Protein AF-A0A8T5PZW4-F1 (afdb_monomer_lite)

Structure (mmCIF, N/CA/C/O backbone):
data_AF-A0A8T5PZW4-F1
#
_entry.id   AF-A0A8T5PZW4-F1
#
loop_
_atom_site.group_PDB
_atom_site.id
_atom_site.type_symbol
_atom_site.label_atom_id
_atom_site.label_alt_id
_atom_site.label_comp_id
_atom_site.label_asym_id
_atom_site.label_entity_id
_atom_site.label_seq_id
_atom_site.pdbx_PDB_ins_code
_atom_site.Cartn_x
_atom_site.Cartn_y
_atom_site.Cartn_z
_atom_site.occupancy
_atom_site.B_iso_or_equiv
_atom_site.auth_seq_id
_atom_site.auth_comp_id
_atom_site.auth_asym_id
_atom_site.auth_atom_id
_atom_site.pdbx_PDB_model_num
ATOM 1 N N . MET A 1 1 ? 8.928 -7.871 -7.712 1.00 65.56 1 MET A N 1
ATOM 2 C CA . MET A 1 1 ? 10.389 -7.669 -7.799 1.00 65.56 1 MET A CA 1
ATOM 3 C C . MET A 1 1 ? 10.716 -6.879 -9.059 1.00 65.56 1 MET A C 1
ATOM 5 O O . MET A 1 1 ? 10.021 -7.058 -10.058 1.00 65.56 1 MET A O 1
ATOM 9 N N . ASN A 1 2 ? 11.716 -5.999 -9.011 1.00 84.50 2 ASN A N 1
ATOM 10 C CA . ASN A 1 2 ? 12.024 -5.073 -10.107 1.00 84.50 2 ASN A CA 1
ATOM 11 C C . ASN A 1 2 ? 12.676 -5.766 -11.315 1.00 84.50 2 ASN A C 1
ATOM 13 O O . ASN A 1 2 ? 12.443 -5.347 -12.446 1.00 84.50 2 ASN A O 1
ATOM 17 N N . PHE A 1 3 ? 13.380 -6.883 -11.098 1.00 92.00 3 PHE A N 1
ATOM 18 C CA . PHE A 1 3 ? 14.086 -7.616 -12.154 1.00 92.00 3 PHE A CA 1
ATOM 19 C C . PHE A 1 3 ? 13.182 -8.158 -13.279 1.00 92.00 3 PHE A C 1
ATOM 21 O O . PHE A 1 3 ? 13.463 -7.955 -14.454 1.00 92.00 3 PHE A O 1
ATOM 28 N N . ASN A 1 4 ? 12.045 -8.790 -12.961 1.00 91.06 4 ASN A N 1
ATOM 29 C CA . ASN A 1 4 ? 11.146 -9.292 -14.013 1.00 91.06 4 ASN A CA 1
ATOM 30 C C . ASN A 1 4 ? 10.571 -8.145 -14.868 1.00 91.06 4 ASN A C 1
ATOM 32 O O . ASN A 1 4 ? 10.459 -8.255 -16.085 1.00 91.06 4 ASN A O 1
ATOM 36 N N . LYS A 1 5 ? 10.259 -7.005 -14.236 1.00 91.88 5 LYS A N 1
ATOM 37 C CA . LYS A 1 5 ? 9.791 -5.810 -14.951 1.00 91.88 5 LYS A CA 1
ATOM 38 C C . LYS A 1 5 ? 10.877 -5.242 -15.869 1.00 91.88 5 LYS A C 1
ATOM 40 O O . LYS A 1 5 ? 10.557 -4.812 -16.975 1.00 91.88 5 LYS A O 1
ATOM 45 N N . SER A 1 6 ? 12.143 -5.246 -15.442 1.00 95.50 6 SER A N 1
ATOM 46 C CA . SER A 1 6 ? 13.245 -4.766 -16.282 1.00 95.50 6 SER A CA 1
ATOM 47 C C . SER A 1 6 ? 13.529 -5.692 -17.468 1.00 95.50 6 SER A C 1
ATOM 49 O O . SER A 1 6 ? 13.810 -5.184 -18.551 1.00 95.50 6 SER A O 1
ATOM 51 N N . LEU A 1 7 ? 13.365 -7.014 -17.321 1.00 95.75 7 LEU A N 1
ATOM 52 C CA . LEU A 1 7 ? 13.465 -7.964 -18.440 1.00 95.75 7 LEU A CA 1
ATOM 53 C C . LEU A 1 7 ? 12.380 -7.754 -19.499 1.00 95.75 7 LEU A C 1
ATOM 55 O O . LEU A 1 7 ? 12.697 -7.741 -20.686 1.00 95.75 7 LEU A O 1
ATOM 59 N N . ILE A 1 8 ? 11.125 -7.555 -19.082 1.00 95.12 8 ILE A N 1
ATOM 60 C CA . ILE A 1 8 ? 10.020 -7.255 -20.008 1.00 95.12 8 ILE A CA 1
ATOM 61 C C . ILE A 1 8 ? 10.322 -5.959 -20.767 1.00 95.12 8 ILE A C 1
ATOM 63 O O . ILE A 1 8 ? 10.292 -5.936 -21.994 1.00 95.12 8 ILE A O 1
ATOM 67 N N . LYS A 1 9 ? 10.745 -4.908 -20.052 1.00 96.38 9 LYS A N 1
ATOM 68 C CA . LYS A 1 9 ? 11.133 -3.634 -20.672 1.00 96.38 9 LYS A CA 1
ATOM 69 C C . LYS A 1 9 ? 12.278 -3.798 -21.683 1.00 96.38 9 LYS A C 1
ATOM 71 O O . LYS A 1 9 ? 12.252 -3.180 -22.745 1.00 96.38 9 LYS A O 1
ATOM 76 N N . LEU A 1 10 ? 13.278 -4.628 -21.371 1.00 97.62 10 LEU A N 1
ATOM 77 C CA . LEU A 1 10 ? 14.369 -4.939 -22.295 1.00 97.62 10 LEU A CA 1
ATOM 78 C C . LEU A 1 10 ? 13.862 -5.688 -23.537 1.00 97.62 10 LEU A C 1
ATOM 80 O O . LEU A 1 10 ? 14.249 -5.341 -24.650 1.00 97.62 10 LEU A O 1
ATOM 84 N N . GLN A 1 11 ? 12.975 -6.668 -23.365 1.00 97.62 11 GLN A N 1
ATOM 85 C CA . GLN A 1 11 ? 12.372 -7.420 -24.467 1.00 97.62 11 GLN A CA 1
ATOM 86 C C . GLN A 1 11 ? 11.562 -6.511 -25.409 1.00 97.62 11 GLN A C 1
ATOM 88 O O . GLN A 1 11 ? 11.692 -6.619 -26.633 1.00 97.62 11 GLN A O 1
ATOM 93 N N . ASP A 1 12 ? 10.797 -5.567 -24.857 1.00 97.25 12 ASP A N 1
ATOM 94 C CA . ASP A 1 12 ? 10.046 -4.568 -25.628 1.00 97.25 12 ASP A CA 1
ATOM 95 C C . ASP A 1 12 ? 10.982 -3.618 -26.390 1.00 97.25 12 ASP A C 1
ATOM 97 O O . ASP A 1 12 ? 10.749 -3.297 -27.562 1.00 97.25 12 ASP A O 1
ATOM 101 N N . ALA A 1 13 ? 12.078 -3.195 -25.747 1.00 97.44 13 ALA A N 1
ATOM 102 C CA . ALA A 1 13 ? 13.096 -2.355 -26.370 1.00 97.44 13 ALA A CA 1
ATOM 103 C C . ALA A 1 13 ? 13.808 -3.078 -27.526 1.00 97.44 13 ALA A C 1
ATOM 105 O O . ALA A 1 13 ? 13.982 -2.485 -28.592 1.00 97.44 13 ALA A O 1
ATOM 106 N N . ILE A 1 14 ? 14.154 -4.362 -27.358 1.00 97.44 14 ILE A N 1
ATOM 107 C CA . ILE A 1 14 ? 14.737 -5.198 -28.422 1.00 97.44 14 ILE A CA 1
ATOM 108 C C . ILE A 1 14 ? 13.749 -5.344 -29.581 1.00 97.44 14 ILE A C 1
ATOM 110 O O . ILE A 1 14 ? 14.109 -5.085 -30.727 1.00 97.44 14 ILE A O 1
ATOM 114 N N . SER A 1 15 ? 12.493 -5.692 -29.293 1.00 96.69 15 SER A N 1
ATOM 115 C CA . SER A 1 15 ? 11.452 -5.868 -30.316 1.00 96.69 15 SER A CA 1
ATOM 116 C C . SER A 1 15 ? 11.224 -4.584 -31.118 1.00 96.69 15 SER A C 1
ATOM 118 O O . SER A 1 15 ? 11.119 -4.615 -32.346 1.00 96.69 15 SER A O 1
ATOM 120 N N . SER A 1 16 ? 11.225 -3.437 -30.435 1.00 96.31 16 SER A N 1
ATOM 121 C CA . SER A 1 16 ? 11.122 -2.119 -31.067 1.00 96.31 16 SER A CA 1
ATOM 122 C C . SER A 1 16 ? 12.336 -1.800 -31.942 1.00 96.31 16 SER A C 1
ATOM 124 O O . SER A 1 16 ? 12.168 -1.296 -33.051 1.00 96.31 16 SER A O 1
ATOM 126 N N . ALA A 1 17 ? 13.549 -2.114 -31.483 1.00 95.88 17 ALA A N 1
ATOM 127 C CA . ALA A 1 17 ? 14.776 -1.905 -32.249 1.00 95.88 17 ALA A CA 1
ATOM 128 C C . ALA A 1 17 ? 14.827 -2.788 -33.510 1.00 95.88 17 ALA A C 1
ATOM 130 O O . ALA A 1 17 ? 15.161 -2.295 -34.587 1.00 95.88 17 ALA A O 1
ATOM 131 N N . VAL A 1 18 ? 14.422 -4.060 -33.400 1.00 95.75 18 VAL A N 1
ATOM 132 C CA . VAL A 1 18 ? 14.329 -4.995 -34.536 1.00 95.75 18 VAL A CA 1
ATOM 133 C C . VAL A 1 18 ? 13.307 -4.503 -35.559 1.00 95.75 18 VAL A C 1
ATOM 135 O O . VAL A 1 18 ? 13.632 -4.387 -36.737 1.00 95.75 18 VAL A O 1
ATOM 138 N N . LYS A 1 19 ? 12.097 -4.130 -35.115 1.00 96.31 19 LYS A N 1
ATOM 139 C CA . LYS A 1 19 ? 11.033 -3.616 -35.997 1.00 96.31 19 LYS A CA 1
ATOM 140 C C . LYS A 1 19 ? 11.468 -2.384 -36.801 1.00 96.31 19 LYS A C 1
ATOM 142 O O . LYS A 1 19 ? 11.004 -2.192 -37.920 1.00 96.31 19 LYS A O 1
ATOM 147 N N . ASN A 1 20 ? 12.349 -1.562 -36.235 1.00 94.88 20 ASN A N 1
ATOM 148 C CA . ASN A 1 20 ? 12.847 -0.335 -36.858 1.00 94.88 20 ASN A CA 1
ATOM 149 C C . ASN A 1 20 ? 14.224 -0.498 -37.529 1.00 94.88 20 ASN A C 1
ATOM 151 O O . ASN A 1 20 ? 14.837 0.505 -37.891 1.00 94.88 20 ASN A O 1
ATOM 155 N N . ASN A 1 21 ? 14.710 -1.734 -37.717 1.00 94.12 21 ASN A N 1
ATOM 156 C CA . ASN A 1 21 ? 15.995 -2.040 -38.361 1.00 94.12 21 ASN A CA 1
ATOM 157 C C . ASN A 1 21 ? 17.186 -1.271 -37.751 1.00 94.12 21 ASN A C 1
ATOM 159 O O . ASN A 1 21 ? 18.052 -0.755 -38.462 1.00 94.12 21 ASN A O 1
ATOM 163 N N . ILE A 1 22 ? 17.213 -1.152 -36.422 1.00 94.31 22 ILE A N 1
ATOM 164 C CA . ILE A 1 22 ? 18.278 -0.452 -35.698 1.00 94.31 22 ILE A CA 1
ATOM 165 C C . ILE A 1 22 ? 19.525 -1.338 -35.622 1.00 94.31 22 ILE A C 1
ATOM 167 O O . ILE A 1 22 ? 19.441 -2.516 -35.293 1.00 94.31 22 ILE A O 1
ATOM 171 N N . SER A 1 23 ? 20.701 -0.763 -35.875 1.00 92.38 23 SER A N 1
ATOM 172 C CA . SER A 1 23 ? 21.992 -1.427 -35.662 1.00 92.38 23 SER A CA 1
ATOM 173 C C . SER A 1 23 ? 22.673 -0.857 -34.422 1.00 92.38 23 SER A C 1
ATOM 175 O O . SER A 1 23 ? 22.796 0.357 -34.295 1.00 92.38 23 SER A O 1
ATOM 177 N N . LEU A 1 24 ? 23.159 -1.711 -33.516 1.00 88.75 24 LEU A N 1
ATOM 178 C CA . LEU A 1 24 ? 23.892 -1.262 -32.318 1.00 88.75 24 LEU A CA 1
ATOM 179 C C . LEU A 1 24 ? 25.338 -0.852 -32.608 1.00 88.75 24 LEU A C 1
ATOM 181 O O . LEU A 1 24 ? 25.979 -0.218 -31.776 1.00 88.75 24 LEU A O 1
ATOM 185 N N . ASN A 1 25 ? 25.845 -1.184 -33.796 1.00 88.75 25 ASN A N 1
ATOM 186 C CA . ASN A 1 25 ? 27.132 -0.689 -34.286 1.00 88.75 25 ASN A CA 1
ATOM 187 C C . ASN A 1 25 ? 27.016 0.699 -34.928 1.00 88.75 25 ASN A C 1
ATOM 189 O O . ASN A 1 25 ? 28.014 1.248 -35.391 1.00 88.75 25 ASN A O 1
ATOM 193 N N . TYR A 1 26 ? 25.806 1.251 -34.992 1.00 86.00 26 TYR A N 1
ATOM 194 C CA . TYR A 1 26 ? 25.569 2.556 -35.573 1.00 86.00 26 TYR A CA 1
ATOM 195 C C . TYR A 1 26 ? 26.225 3.654 -34.727 1.00 86.00 26 TYR A C 1
ATOM 197 O O . TYR A 1 26 ? 25.977 3.761 -33.524 1.00 86.00 26 TYR A O 1
ATOM 205 N N . ARG A 1 27 ? 27.070 4.474 -35.360 1.00 88.00 27 ARG A N 1
ATOM 206 C CA . ARG A 1 27 ? 27.676 5.638 -34.714 1.00 88.00 27 ARG A CA 1
ATOM 207 C C . ARG A 1 27 ? 26.640 6.754 -34.661 1.00 88.00 27 ARG A C 1
ATOM 209 O O . ARG A 1 27 ? 26.174 7.200 -35.700 1.00 88.00 27 ARG A O 1
ATOM 216 N N . ILE A 1 28 ? 26.300 7.175 -33.449 1.00 88.38 28 ILE A N 1
ATOM 217 C CA . ILE A 1 28 ? 25.363 8.270 -33.206 1.00 88.38 28 ILE A CA 1
ATOM 218 C C . ILE A 1 28 ? 25.958 9.583 -33.733 1.00 88.38 28 ILE A C 1
ATOM 220 O O . ILE A 1 28 ? 27.094 9.917 -33.390 1.00 88.38 28 ILE A O 1
ATOM 224 N N . ASP A 1 29 ? 25.179 10.310 -34.535 1.00 90.12 29 ASP A N 1
ATOM 225 C CA . ASP A 1 29 ? 25.471 11.669 -34.994 1.00 90.12 29 ASP A CA 1
ATOM 226 C C . ASP A 1 29 ? 24.448 12.641 -34.3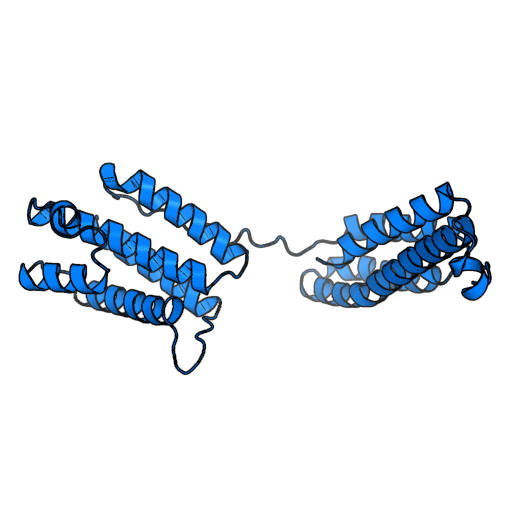79 1.00 90.12 29 ASP A C 1
ATOM 228 O O . ASP A 1 29 ? 23.306 12.761 -34.834 1.00 90.12 29 ASP A O 1
ATOM 232 N N . GLU A 1 30 ? 24.832 13.282 -33.271 1.00 89.56 30 GLU A N 1
ATOM 233 C CA . GLU A 1 30 ? 23.939 14.165 -32.508 1.00 89.56 30 GLU A CA 1
ATOM 234 C C . GLU A 1 30 ? 23.605 15.459 -33.260 1.00 89.56 30 GLU A C 1
ATOM 236 O O . GLU A 1 30 ? 22.481 15.953 -33.151 1.00 89.56 30 GLU A O 1
ATOM 241 N N . GLU A 1 31 ? 24.540 15.981 -34.060 1.00 90.69 31 GLU A N 1
ATOM 242 C CA . GLU A 1 31 ? 24.333 17.195 -34.856 1.00 90.69 31 GLU A CA 1
ATOM 243 C C . GLU A 1 31 ? 23.313 16.939 -35.964 1.00 90.69 31 GLU A C 1
ATOM 245 O O . GLU A 1 31 ? 22.351 17.696 -36.130 1.00 90.69 31 GLU A O 1
ATOM 250 N N . LYS A 1 32 ? 23.452 15.812 -36.671 1.00 90.75 32 LYS A N 1
ATOM 251 C CA . LYS A 1 32 ? 22.483 15.405 -37.690 1.00 90.75 32 LYS A CA 1
ATOM 252 C C . LYS A 1 32 ? 21.099 15.148 -37.097 1.00 90.75 32 LYS A C 1
ATOM 254 O O . LYS A 1 32 ? 20.093 15.503 -37.713 1.00 90.75 32 LYS A O 1
ATOM 259 N N . ALA A 1 33 ? 21.021 14.586 -35.892 1.00 89.88 33 ALA A N 1
ATOM 260 C CA . ALA A 1 33 ? 19.752 14.306 -35.219 1.00 89.88 33 ALA A CA 1
ATOM 261 C C . ALA A 1 33 ? 18.928 15.550 -34.857 1.00 89.88 33 ALA A C 1
ATOM 263 O O . ALA A 1 33 ? 17.721 15.427 -34.626 1.00 89.88 33 ALA A O 1
ATOM 264 N N . MET A 1 34 ? 19.540 16.740 -34.823 1.00 89.94 34 MET A N 1
ATOM 265 C CA . MET A 1 34 ? 18.798 17.991 -34.630 1.00 89.94 34 MET A CA 1
ATOM 266 C C . MET A 1 34 ? 17.864 18.296 -35.805 1.00 89.94 34 MET A C 1
ATOM 268 O O . MET A 1 34 ? 16.799 18.878 -35.600 1.00 89.94 34 MET A O 1
ATOM 272 N N . TYR A 1 35 ? 18.232 17.858 -37.013 1.00 94.00 35 TYR A N 1
ATOM 273 C CA . TYR A 1 35 ? 17.531 18.194 -38.254 1.00 94.00 35 TYR A CA 1
ATOM 274 C C . TYR A 1 35 ? 16.944 16.969 -38.979 1.00 94.00 35 TYR A C 1
ATOM 276 O O . TYR A 1 35 ? 16.021 17.119 -39.779 1.00 94.00 35 TYR A O 1
ATOM 284 N N . ASP A 1 36 ? 17.418 15.751 -38.687 1.00 94.25 36 ASP A N 1
ATOM 285 C CA . ASP A 1 36 ? 16.929 14.495 -39.272 1.00 94.25 36 ASP A CA 1
ATOM 286 C C . ASP A 1 36 ? 16.082 13.695 -38.266 1.00 94.25 36 ASP A C 1
ATOM 288 O O . ASP A 1 36 ? 16.574 13.104 -37.299 1.00 94.25 36 ASP A O 1
ATOM 292 N N . TYR A 1 37 ? 14.774 13.628 -38.528 1.00 92.50 37 TYR A N 1
ATOM 293 C CA . TYR A 1 37 ? 13.827 12.876 -37.704 1.00 92.50 37 TYR A CA 1
ATOM 294 C C . TYR A 1 37 ? 14.159 11.378 -37.613 1.00 92.50 37 TYR A C 1
ATOM 296 O O . TYR A 1 37 ? 13.987 10.776 -36.549 1.00 92.50 37 TYR A O 1
ATOM 304 N N . ARG A 1 38 ? 14.653 10.765 -38.699 1.00 91.62 38 ARG A N 1
ATOM 305 C CA . ARG A 1 38 ? 15.018 9.337 -38.701 1.00 91.62 38 ARG A CA 1
ATOM 306 C C . ARG A 1 38 ? 16.213 9.094 -37.793 1.00 91.62 38 ARG A C 1
ATOM 308 O O . ARG A 1 38 ? 16.242 8.104 -37.064 1.00 91.62 38 ARG A O 1
ATOM 315 N N . GLU A 1 39 ? 17.164 10.018 -37.804 1.00 92.06 39 GLU A N 1
ATOM 316 C CA . GLU A 1 39 ? 18.334 9.957 -36.937 1.00 92.06 39 GLU A CA 1
ATOM 317 C C . GLU A 1 39 ? 17.953 10.109 -35.462 1.00 92.06 39 GLU A C 1
ATOM 319 O O . GLU A 1 39 ? 18.338 9.290 -34.623 1.00 92.06 39 GLU A O 1
ATOM 324 N N . LYS A 1 40 ? 17.074 11.067 -35.153 1.00 93.12 40 LYS A N 1
ATOM 325 C CA . LYS A 1 40 ? 16.514 11.239 -33.807 1.00 93.12 40 LYS A CA 1
ATOM 326 C C . LYS A 1 40 ? 15.797 9.981 -33.302 1.00 93.12 40 LYS A C 1
ATOM 328 O O . LYS A 1 40 ? 15.973 9.592 -32.145 1.00 93.12 40 LYS A O 1
ATOM 333 N N . GLN A 1 41 ? 15.014 9.318 -34.157 1.00 93.38 41 GLN A N 1
ATOM 334 C CA . GLN A 1 41 ? 14.360 8.052 -33.810 1.00 93.38 41 GLN A CA 1
ATOM 335 C C . GLN A 1 41 ? 15.371 6.936 -33.517 1.00 93.38 41 GLN A C 1
ATOM 337 O O . GLN A 1 41 ? 15.200 6.195 -32.548 1.00 93.38 41 GLN A O 1
ATOM 342 N N . ARG A 1 42 ? 16.447 6.821 -34.305 1.00 93.56 42 ARG A N 1
ATOM 343 C CA . ARG A 1 42 ? 17.503 5.825 -34.057 1.00 93.56 42 ARG A CA 1
ATOM 344 C C . ARG A 1 42 ? 18.156 6.021 -32.696 1.00 93.56 42 ARG A C 1
ATOM 346 O O . ARG A 1 42 ? 18.252 5.062 -31.929 1.00 93.56 42 ARG A O 1
ATOM 353 N N . ILE A 1 43 ? 18.535 7.260 -32.378 1.00 94.00 43 ILE A N 1
ATOM 354 C CA . ILE A 1 43 ? 19.107 7.619 -31.073 1.00 94.00 43 ILE A CA 1
ATOM 355 C C . ILE A 1 43 ? 18.144 7.245 -29.946 1.00 94.00 43 ILE A C 1
ATOM 357 O O . ILE A 1 43 ? 18.561 6.638 -28.959 1.00 94.00 43 ILE A O 1
ATOM 361 N N . TYR A 1 44 ? 16.851 7.544 -30.102 1.00 95.12 44 TYR A N 1
ATOM 362 C CA . TYR A 1 44 ? 15.831 7.172 -29.123 1.00 95.12 44 TYR A CA 1
ATOM 363 C C . TYR A 1 44 ? 15.815 5.661 -28.845 1.00 95.12 44 TYR A C 1
ATOM 365 O O . TYR A 1 44 ? 15.870 5.254 -27.682 1.00 95.12 44 TYR A O 1
ATOM 373 N N . TYR A 1 45 ? 15.791 4.820 -29.885 1.00 95.38 45 TYR A N 1
ATOM 374 C CA . TYR A 1 45 ? 15.765 3.365 -29.706 1.00 95.38 45 TYR A CA 1
ATOM 375 C C . TYR A 1 45 ? 17.053 2.825 -29.078 1.00 95.38 45 TYR A C 1
ATOM 377 O O . TYR A 1 45 ? 16.975 1.991 -28.173 1.00 95.38 45 TYR A O 1
ATOM 385 N N . ILE A 1 46 ? 18.222 3.329 -29.493 1.00 94.75 46 ILE A N 1
ATOM 386 C CA . ILE A 1 46 ? 19.518 2.950 -28.905 1.00 94.75 46 ILE A CA 1
ATOM 387 C C . ILE A 1 46 ? 19.561 3.331 -27.420 1.00 94.75 46 ILE A C 1
ATOM 389 O O . ILE A 1 46 ? 19.921 2.509 -26.575 1.00 94.75 46 ILE A O 1
ATOM 393 N N . ASN A 1 47 ? 19.135 4.547 -27.074 1.00 94.75 47 ASN A N 1
ATOM 394 C CA . ASN A 1 47 ? 19.105 5.014 -25.689 1.00 94.75 47 ASN A CA 1
ATOM 395 C C . ASN A 1 47 ? 18.109 4.225 -24.836 1.00 94.75 47 ASN A C 1
ATOM 397 O O . ASN A 1 47 ? 18.434 3.845 -23.707 1.00 94.75 47 ASN A O 1
ATOM 401 N N . ASN A 1 48 ? 16.923 3.918 -25.369 1.00 95.88 48 ASN A N 1
ATOM 402 C CA . ASN A 1 48 ? 15.943 3.094 -24.669 1.00 95.88 48 ASN A CA 1
ATOM 403 C C . ASN A 1 48 ? 16.490 1.682 -24.397 1.00 95.88 48 ASN A C 1
ATOM 405 O O . ASN A 1 48 ? 16.393 1.194 -23.266 1.00 95.88 48 ASN A O 1
ATOM 409 N N . LEU A 1 49 ? 17.138 1.060 -25.388 1.00 95.75 49 LEU A N 1
ATOM 410 C CA . LEU A 1 49 ? 17.771 -0.247 -25.223 1.00 95.75 49 LEU A CA 1
ATOM 411 C C . LEU A 1 49 ? 18.893 -0.201 -24.178 1.00 95.75 49 LEU A C 1
ATOM 413 O O . LEU A 1 49 ? 18.877 -0.987 -23.233 1.00 95.75 49 LEU A O 1
ATOM 417 N N . ASN A 1 50 ? 19.813 0.759 -24.290 1.00 94.62 50 ASN A N 1
ATOM 418 C CA . ASN A 1 50 ? 20.924 0.927 -23.352 1.00 94.62 50 ASN A CA 1
ATOM 419 C C . ASN A 1 50 ? 20.437 1.176 -21.922 1.00 94.62 50 ASN A C 1
ATOM 421 O O . ASN A 1 50 ? 20.973 0.601 -20.974 1.00 94.62 50 ASN A O 1
ATOM 425 N N . SER A 1 51 ? 19.402 2.002 -21.750 1.00 96.12 51 SER A N 1
ATOM 426 C CA . SER A 1 51 ? 18.805 2.242 -20.433 1.00 96.12 51 SER A CA 1
ATOM 427 C C . SER A 1 51 ? 18.181 0.969 -19.854 1.00 96.12 51 SER A C 1
ATOM 429 O O . SER A 1 51 ? 18.368 0.674 -18.675 1.00 96.12 51 SER A O 1
ATOM 431 N N . SER A 1 52 ? 17.510 0.167 -20.684 1.00 96.31 52 SER A N 1
ATOM 432 C CA . SER A 1 52 ? 16.886 -1.092 -20.265 1.00 96.31 52 SER A CA 1
ATOM 433 C C . SER A 1 52 ? 17.930 -2.161 -19.925 1.00 96.31 52 SER A C 1
ATOM 435 O O . SER A 1 52 ? 17.796 -2.836 -18.906 1.00 96.31 52 SER A O 1
ATOM 437 N N . LEU A 1 53 ? 19.020 -2.248 -20.695 1.00 95.62 53 LEU A N 1
ATOM 438 C CA . LEU A 1 53 ? 20.171 -3.106 -20.392 1.00 95.62 53 LEU A CA 1
ATOM 439 C C . LEU A 1 53 ? 20.809 -2.740 -19.048 1.00 95.62 53 LEU A C 1
ATOM 441 O O . LEU A 1 53 ? 21.048 -3.621 -18.222 1.00 95.62 53 LEU A O 1
ATOM 445 N N . ARG A 1 54 ? 21.040 -1.443 -18.793 1.00 95.19 54 ARG A N 1
ATOM 446 C CA . ARG A 1 54 ? 21.569 -0.972 -17.501 1.00 95.19 54 ARG A CA 1
ATOM 447 C C . ARG A 1 54 ? 20.650 -1.357 -16.343 1.00 95.19 54 ARG A C 1
ATOM 449 O O . ARG A 1 54 ? 21.154 -1.819 -15.328 1.00 95.19 54 ARG A O 1
ATOM 456 N N . LEU A 1 55 ? 19.331 -1.229 -16.509 1.00 94.12 55 LEU A N 1
ATOM 457 C CA . LEU A 1 55 ? 18.354 -1.614 -15.483 1.00 94.12 55 LEU A CA 1
ATOM 458 C C . LEU A 1 55 ? 18.383 -3.116 -15.174 1.00 94.12 55 LEU A C 1
ATOM 460 O O . LEU A 1 55 ? 18.317 -3.511 -14.013 1.00 94.12 55 LEU A O 1
ATOM 464 N N . VAL A 1 56 ? 18.497 -3.975 -16.190 1.00 95.56 56 VAL A N 1
ATOM 465 C CA . VAL A 1 56 ? 18.643 -5.425 -15.973 1.00 95.56 56 VAL A CA 1
ATOM 466 C C . VAL A 1 56 ? 19.948 -5.722 -15.227 1.00 95.56 56 VAL A C 1
ATOM 468 O O . VAL A 1 56 ? 19.930 -6.450 -14.232 1.00 95.56 56 VAL A O 1
ATOM 471 N N . LYS A 1 57 ? 21.059 -5.094 -15.637 1.00 92.69 57 LYS A N 1
ATOM 472 C CA . LYS A 1 57 ? 22.372 -5.241 -14.987 1.00 92.69 57 LYS A CA 1
ATOM 473 C C . LYS A 1 57 ? 22.418 -4.696 -13.556 1.00 92.69 57 LYS A C 1
ATOM 475 O O . LYS A 1 57 ? 23.142 -5.235 -12.731 1.00 92.69 57 LYS A O 1
ATOM 480 N N . SER A 1 58 ? 21.657 -3.659 -13.221 1.00 91.75 58 SER A N 1
ATOM 481 C CA . SER A 1 58 ? 21.580 -3.192 -11.833 1.00 91.75 58 SER A CA 1
ATOM 482 C C . SER A 1 58 ? 20.704 -4.106 -10.975 1.00 91.75 58 SER A C 1
ATOM 484 O O . SER A 1 58 ? 21.020 -4.351 -9.815 1.00 91.75 58 SER A O 1
ATOM 486 N N . CYS A 1 59 ? 19.614 -4.635 -11.539 1.00 91.56 59 CYS A N 1
ATOM 487 C CA . CYS A 1 59 ? 18.631 -5.403 -10.776 1.00 91.56 59 CYS A CA 1
ATOM 488 C C . CYS A 1 59 ? 18.987 -6.886 -10.593 1.00 91.56 59 CYS A C 1
ATOM 490 O O . CYS A 1 59 ? 18.460 -7.495 -9.666 1.00 91.56 59 CYS A O 1
ATOM 492 N N . TYR A 1 60 ? 19.844 -7.501 -11.423 1.00 90.25 60 TYR A N 1
ATOM 493 C CA . TYR A 1 60 ? 20.131 -8.942 -11.269 1.00 90.25 60 TYR A CA 1
ATOM 494 C C . TYR A 1 60 ? 20.830 -9.266 -9.940 1.00 90.25 60 TYR A C 1
ATOM 496 O O . TYR A 1 60 ? 20.646 -10.357 -9.408 1.00 90.25 60 TYR A O 1
ATOM 504 N N . MET A 1 61 ? 21.563 -8.309 -9.358 1.00 87.06 61 MET A N 1
ATOM 505 C CA . MET A 1 61 ? 22.195 -8.476 -8.044 1.00 87.06 61 MET A CA 1
ATOM 506 C C . MET A 1 61 ? 21.161 -8.699 -6.931 1.00 87.06 61 MET A C 1
ATOM 508 O O . MET A 1 61 ? 21.434 -9.432 -5.980 1.00 87.06 61 MET A O 1
ATOM 512 N N . GLU A 1 62 ? 19.947 -8.151 -7.074 1.00 88.50 62 GLU A N 1
ATOM 513 C CA . GLU A 1 62 ? 18.836 -8.382 -6.140 1.00 88.50 62 GLU A CA 1
ATOM 514 C C . GLU A 1 62 ? 18.413 -9.861 -6.109 1.00 88.50 62 GLU A C 1
ATOM 516 O O . GLU A 1 62 ? 17.900 -10.329 -5.094 1.00 88.50 62 GLU A O 1
ATOM 521 N N . LEU A 1 63 ? 18.655 -10.630 -7.182 1.00 89.88 63 LEU A N 1
ATOM 522 C CA . LEU A 1 63 ? 18.300 -12.053 -7.237 1.00 89.88 63 LEU A CA 1
ATOM 523 C C . LEU A 1 63 ? 19.047 -12.881 -6.196 1.00 89.88 63 LEU A C 1
ATOM 525 O O . LEU A 1 63 ? 18.497 -13.859 -5.701 1.00 89.88 63 LEU A O 1
ATOM 529 N N . THR A 1 64 ? 20.258 -12.476 -5.809 1.00 89.12 64 THR A N 1
ATOM 530 C CA . THR A 1 64 ? 21.032 -13.172 -4.767 1.00 89.12 64 THR A CA 1
ATOM 531 C C . THR A 1 64 ? 20.306 -13.193 -3.418 1.00 89.12 64 THR A C 1
ATOM 533 O O . THR A 1 64 ? 20.494 -14.114 -2.624 1.00 89.12 64 THR A O 1
ATOM 536 N N . GLN A 1 65 ? 19.403 -12.236 -3.170 1.00 87.69 65 GLN A N 1
ATOM 537 C CA . GL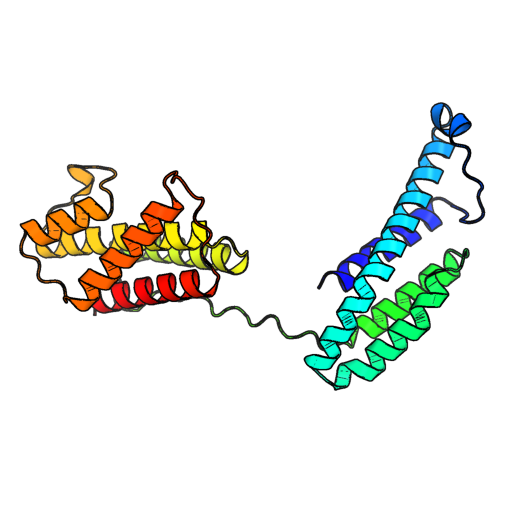N A 1 65 ? 18.565 -12.224 -1.971 1.00 87.69 65 GLN A CA 1
ATOM 538 C C . GLN A 1 65 ? 17.527 -13.356 -1.985 1.00 87.69 65 GLN A C 1
ATOM 540 O O . GLN A 1 65 ? 17.171 -13.868 -0.928 1.00 87.69 65 GLN A O 1
ATOM 545 N N . LEU A 1 66 ? 17.085 -13.812 -3.163 1.00 87.88 66 LEU A N 1
ATOM 546 C CA . LEU A 1 66 ? 16.126 -14.916 -3.286 1.00 87.88 66 LEU A CA 1
ATOM 547 C C . LEU A 1 66 ? 16.712 -16.262 -2.858 1.00 87.88 66 LEU A C 1
ATOM 549 O O . LEU A 1 66 ? 15.959 -17.119 -2.402 1.00 87.88 66 LEU A O 1
ATOM 553 N N .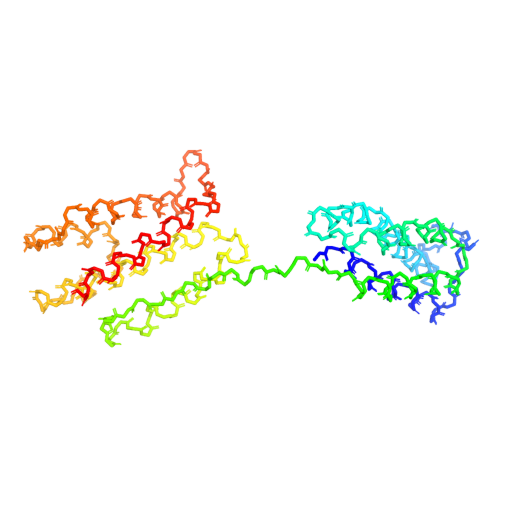 ALA A 1 67 ? 18.031 -16.447 -2.960 1.00 87.62 67 ALA A N 1
ATOM 554 C CA . ALA A 1 67 ? 18.700 -17.646 -2.455 1.00 87.62 67 ALA A CA 1
ATOM 555 C C . ALA A 1 67 ? 18.641 -17.749 -0.925 1.00 87.62 67 ALA A C 1
ATOM 557 O O . ALA A 1 67 ? 18.619 -18.849 -0.380 1.00 87.62 67 ALA A O 1
ATOM 558 N N . ARG A 1 68 ? 18.563 -16.604 -0.229 1.00 85.69 68 ARG A N 1
ATOM 559 C CA . ARG A 1 68 ? 18.354 -16.566 1.227 1.00 85.69 68 ARG A CA 1
ATOM 560 C C . ARG A 1 68 ? 16.936 -16.993 1.615 1.00 85.69 68 ARG A C 1
ATOM 562 O O . ARG A 1 68 ? 16.742 -17.474 2.723 1.00 85.69 68 ARG A O 1
ATOM 569 N N . HIS A 1 69 ? 15.962 -16.802 0.721 1.00 83.88 69 HIS A N 1
ATOM 570 C CA . HIS A 1 69 ? 14.563 -17.174 0.944 1.00 83.88 69 HIS A CA 1
ATOM 571 C C . HIS A 1 69 ? 14.259 -18.625 0.559 1.00 83.88 69 HIS A C 1
ATOM 573 O O . HIS A 1 69 ? 13.504 -19.295 1.255 1.00 83.88 69 HIS A O 1
ATOM 579 N N . ASP A 1 70 ? 14.828 -19.110 -0.544 1.00 89.38 70 ASP A N 1
ATOM 580 C CA . ASP A 1 70 ? 14.697 -20.499 -0.980 1.00 89.38 70 ASP A CA 1
ATOM 581 C C . ASP A 1 70 ? 16.000 -20.947 -1.646 1.00 89.38 70 ASP A C 1
ATOM 583 O O . ASP A 1 70 ? 16.357 -20.475 -2.729 1.00 89.38 70 ASP A O 1
ATOM 587 N N . ILE A 1 71 ? 16.698 -21.890 -1.010 1.00 92.19 71 ILE A N 1
ATOM 588 C CA . ILE A 1 71 ? 17.989 -22.408 -1.483 1.00 92.19 71 ILE A CA 1
ATOM 589 C C . ILE A 1 71 ? 17.896 -23.044 -2.878 1.00 92.19 71 ILE A C 1
ATOM 591 O O . ILE A 1 71 ? 18.872 -23.043 -3.629 1.00 92.19 71 ILE A O 1
ATOM 595 N N . ARG A 1 72 ? 16.706 -23.517 -3.280 1.00 95.06 72 ARG A N 1
ATOM 596 C CA . ARG A 1 72 ? 16.461 -24.091 -4.614 1.00 95.06 72 ARG A CA 1
ATOM 597 C C . ARG A 1 72 ? 16.571 -23.051 -5.730 1.00 95.06 72 ARG A C 1
ATOM 599 O O . ARG A 1 72 ? 16.738 -23.429 -6.885 1.00 95.06 72 ARG A O 1
ATOM 606 N N . ASN A 1 73 ? 16.530 -21.755 -5.405 1.00 95.19 73 ASN A N 1
ATOM 607 C CA . ASN A 1 73 ? 16.746 -20.685 -6.379 1.00 95.19 73 ASN A CA 1
ATOM 608 C C . ASN A 1 73 ? 18.206 -20.565 -6.829 1.00 95.19 73 ASN A C 1
ATOM 610 O O . ASN A 1 73 ? 18.454 -20.073 -7.930 1.00 95.19 73 ASN A O 1
ATOM 614 N N . GLN A 1 74 ? 19.171 -21.006 -6.014 1.00 94.88 74 GLN A N 1
ATOM 615 C CA . GLN A 1 74 ? 20.600 -20.819 -6.279 1.00 94.88 74 GLN A CA 1
ATOM 616 C C . GLN A 1 74 ? 21.056 -21.296 -7.675 1.00 94.88 74 GLN A C 1
ATOM 618 O O . GLN A 1 74 ? 21.696 -20.505 -8.369 1.00 94.88 74 GLN A O 1
ATOM 623 N N . PRO A 1 75 ? 20.733 -22.520 -8.147 1.00 96.94 75 PRO A N 1
ATOM 624 C CA . PRO A 1 75 ? 21.149 -22.967 -9.481 1.00 96.94 75 PRO A CA 1
ATOM 625 C C . PRO A 1 75 ? 20.588 -22.092 -10.612 1.00 96.94 75 PRO A C 1
ATOM 627 O O . PRO A 1 75 ? 21.285 -21.817 -11.587 1.00 96.94 75 PRO A O 1
ATOM 630 N N . TYR A 1 76 ? 19.353 -21.604 -10.479 1.00 97.31 76 TYR A N 1
ATOM 631 C CA . TYR A 1 76 ? 18.743 -20.710 -11.464 1.00 97.31 76 TYR A CA 1
ATOM 632 C C . TYR A 1 76 ? 19.386 -19.322 -11.453 1.00 97.31 76 TYR A C 1
ATOM 634 O O . TYR A 1 76 ? 19.627 -18.753 -12.516 1.00 97.31 76 TYR A O 1
ATOM 642 N N . ILE A 1 77 ? 19.705 -18.798 -10.266 1.00 95.94 77 ILE A N 1
ATOM 643 C CA . ILE A 1 77 ? 20.408 -17.519 -10.104 1.00 95.94 77 ILE A CA 1
ATOM 644 C C . ILE A 1 77 ? 21.793 -17.597 -10.747 1.00 95.94 77 ILE A C 1
ATOM 646 O O . ILE A 1 77 ? 22.123 -16.729 -11.553 1.00 95.94 77 ILE A O 1
ATOM 650 N N . ASN A 1 78 ? 22.563 -18.654 -10.467 1.00 95.81 78 ASN A N 1
ATOM 651 C CA . ASN A 1 78 ? 23.884 -18.862 -11.066 1.00 95.81 78 ASN A CA 1
ATOM 652 C C . ASN A 1 78 ? 23.799 -18.876 -12.597 1.00 95.81 78 ASN A C 1
ATOM 654 O O . ASN A 1 78 ? 24.532 -18.154 -13.267 1.00 95.81 78 ASN A O 1
ATOM 658 N N . ARG A 1 79 ? 22.826 -19.608 -13.153 1.00 97.06 79 ARG A N 1
ATOM 659 C CA . ARG A 1 79 ? 22.618 -19.671 -14.604 1.00 97.06 79 ARG A CA 1
ATOM 660 C C . ARG A 1 79 ? 22.218 -18.325 -15.211 1.00 97.06 79 ARG A C 1
ATOM 662 O O . ARG A 1 79 ? 22.614 -18.014 -16.328 1.00 97.06 79 ARG A O 1
ATOM 669 N N . ILE A 1 80 ? 21.427 -17.517 -14.500 1.00 96.69 80 ILE A N 1
ATOM 670 C CA . ILE A 1 80 ? 21.135 -16.143 -14.932 1.00 96.69 80 ILE A CA 1
ATOM 671 C C . ILE A 1 80 ? 22.423 -15.318 -14.929 1.00 96.69 80 ILE A C 1
ATOM 673 O O . ILE A 1 80 ? 22.688 -14.645 -15.920 1.00 96.69 80 ILE A O 1
ATOM 677 N N . MET A 1 81 ? 23.234 -15.396 -13.869 1.00 95.62 81 MET A N 1
ATOM 678 C CA . MET A 1 81 ? 24.500 -14.659 -13.761 1.00 95.62 81 MET A CA 1
ATOM 679 C C . MET A 1 81 ? 25.484 -15.016 -14.881 1.00 95.62 81 MET A C 1
ATOM 681 O O . MET A 1 81 ? 26.128 -14.118 -15.413 1.00 95.62 81 MET A O 1
ATOM 685 N N . GLU A 1 82 ? 25.544 -16.282 -15.298 1.00 97.00 82 GLU A N 1
ATOM 686 C CA . GLU A 1 82 ? 26.348 -16.733 -16.447 1.00 97.00 82 GLU A CA 1
ATOM 687 C C . GLU A 1 82 ? 25.888 -16.123 -17.782 1.00 97.00 82 GLU A C 1
ATOM 689 O O . GLU A 1 82 ? 26.708 -15.877 -18.663 1.00 97.00 82 GLU A O 1
ATOM 694 N N . LEU A 1 83 ? 24.590 -15.837 -17.932 1.00 97.12 83 LEU A N 1
ATOM 695 C CA . LEU A 1 83 ? 24.018 -15.239 -19.145 1.00 97.12 83 LEU A CA 1
ATOM 696 C C . LEU A 1 83 ? 24.100 -13.704 -19.167 1.00 97.12 83 LEU A C 1
ATOM 698 O O . LEU A 1 83 ? 23.952 -13.108 -20.233 1.00 97.12 83 LEU A O 1
ATOM 702 N N . ILE A 1 84 ? 24.321 -13.040 -18.026 1.00 96.00 84 ILE A N 1
ATOM 703 C CA . ILE A 1 84 ? 24.385 -11.568 -17.959 1.00 96.00 84 ILE A CA 1
ATOM 704 C C . ILE A 1 84 ? 25.497 -10.979 -18.849 1.00 96.00 84 ILE A C 1
ATOM 706 O O . ILE A 1 84 ? 25.203 -10.012 -19.557 1.00 96.00 84 ILE A O 1
ATOM 710 N N . PRO A 1 85 ? 26.733 -11.521 -18.885 1.00 96.56 85 PRO A N 1
ATOM 711 C CA . PRO A 1 85 ? 27.777 -11.031 -19.788 1.00 96.56 85 PRO A CA 1
ATOM 712 C C . PRO A 1 85 ? 27.389 -11.101 -21.270 1.00 96.56 85 PRO A C 1
ATOM 714 O O . PRO A 1 85 ? 27.771 -10.233 -22.049 1.00 96.56 85 PRO A O 1
ATOM 717 N N . GLU A 1 86 ? 26.566 -12.076 -21.675 1.00 96.50 86 GLU A N 1
ATOM 718 C CA . GLU A 1 86 ? 26.095 -12.180 -23.063 1.00 96.50 86 GLU A CA 1
ATOM 719 C C . GLU A 1 86 ? 25.185 -11.009 -23.480 1.00 96.50 86 GLU A C 1
ATOM 721 O O . GLU A 1 86 ? 25.016 -10.761 -24.674 1.00 96.50 86 GLU A O 1
ATOM 726 N N . LEU A 1 87 ? 24.626 -10.254 -22.523 1.00 95.12 87 LEU A N 1
ATOM 727 C CA . LEU A 1 87 ? 23.844 -9.041 -22.798 1.00 95.12 87 LEU A CA 1
ATOM 728 C C . LEU A 1 87 ? 24.704 -7.846 -23.254 1.00 95.12 87 LEU A C 1
ATOM 730 O O . LEU A 1 87 ? 24.168 -6.767 -23.503 1.00 95.12 87 LEU A O 1
ATOM 734 N N . GLU A 1 88 ? 26.027 -8.002 -23.339 1.00 92.69 88 GLU A N 1
ATOM 735 C CA . GLU A 1 88 ? 26.942 -7.017 -23.939 1.00 92.69 88 GLU A CA 1
ATOM 736 C C . GLU A 1 88 ? 27.099 -7.179 -25.450 1.00 92.69 88 GLU A C 1
ATOM 738 O O . GLU A 1 88 ? 27.751 -6.359 -26.100 1.00 92.69 88 GLU A O 1
ATOM 743 N N . ASP A 1 89 ? 26.488 -8.217 -26.022 1.00 93.31 89 ASP A N 1
ATOM 744 C CA . ASP A 1 89 ? 26.556 -8.454 -27.452 1.00 93.31 89 ASP A CA 1
ATOM 745 C C . ASP A 1 89 ? 25.858 -7.339 -28.246 1.00 93.31 89 ASP A C 1
ATOM 747 O O . ASP A 1 89 ? 24.788 -6.849 -27.884 1.00 93.31 89 ASP A O 1
ATOM 751 N N . LYS A 1 90 ? 26.466 -6.937 -29.363 1.00 92.38 90 LYS A N 1
ATOM 752 C CA . LYS A 1 90 ? 25.931 -5.886 -30.241 1.00 92.38 90 LYS A CA 1
ATOM 753 C C . LYS A 1 90 ? 24.930 -6.421 -31.273 1.00 92.38 90 LYS A C 1
ATOM 755 O O . LYS A 1 90 ? 24.344 -5.642 -32.024 1.00 92.38 90 LYS A O 1
ATOM 760 N N . SER A 1 91 ? 24.713 -7.733 -31.328 1.00 95.50 91 SER A N 1
ATOM 761 C CA . SER A 1 91 ? 23.687 -8.364 -32.155 1.00 95.50 91 SER A CA 1
ATOM 762 C C . SER A 1 91 ? 22.333 -8.355 -31.447 1.00 95.50 91 SER A C 1
ATOM 764 O O . SER A 1 91 ? 22.139 -9.038 -30.439 1.00 95.50 91 SER A O 1
ATOM 766 N N . LEU A 1 92 ? 21.355 -7.644 -32.021 1.00 93.88 92 LEU A N 1
ATOM 767 C CA . LEU A 1 92 ? 19.972 -7.637 -31.523 1.00 93.88 92 LEU A CA 1
ATOM 768 C C . LEU A 1 92 ? 19.357 -9.040 -31.470 1.00 93.88 92 LEU A C 1
ATOM 770 O O . LEU A 1 92 ? 18.585 -9.341 -30.561 1.00 93.88 92 LEU A O 1
ATOM 774 N N . GLU A 1 93 ? 19.711 -9.908 -32.417 1.00 94.62 93 GLU A N 1
ATOM 775 C CA . GLU A 1 93 ? 19.211 -11.279 -32.448 1.00 94.62 93 GLU A CA 1
ATOM 776 C C . GLU A 1 93 ? 19.726 -12.081 -31.249 1.00 94.62 93 GLU A C 1
ATOM 778 O O . GLU A 1 93 ? 18.949 -12.745 -30.554 1.00 94.62 93 GLU A O 1
ATOM 783 N N . LYS A 1 94 ? 21.031 -11.990 -30.968 1.00 95.88 94 LYS A N 1
ATOM 784 C CA . LYS A 1 94 ? 21.626 -12.689 -29.829 1.00 95.88 94 LYS A CA 1
ATOM 785 C C . LYS A 1 94 ? 21.106 -12.122 -28.509 1.00 95.88 94 LYS A C 1
ATOM 787 O O . LYS A 1 94 ? 20.699 -12.906 -27.656 1.00 95.88 94 LYS A O 1
ATOM 792 N N . LEU A 1 95 ? 20.999 -10.795 -28.388 1.00 96.12 95 LEU A N 1
ATOM 793 C CA . LEU A 1 95 ? 20.374 -10.139 -27.234 1.00 96.12 95 LEU A CA 1
ATOM 794 C C . LEU A 1 95 ? 18.949 -10.643 -26.995 1.00 96.12 95 LEU A C 1
ATOM 796 O O . LEU A 1 95 ? 18.599 -10.973 -25.861 1.00 96.12 95 LEU A O 1
ATOM 800 N N . GLY A 1 96 ? 18.137 -10.752 -28.050 1.00 96.56 96 GLY A N 1
ATOM 801 C CA . GLY A 1 96 ? 16.783 -11.297 -27.967 1.00 96.56 96 GLY A CA 1
ATOM 802 C C . GLY A 1 96 ? 16.766 -12.743 -27.464 1.00 96.56 96 GLY A C 1
ATOM 803 O O . GLY A 1 96 ? 16.025 -13.072 -26.535 1.00 96.56 96 GLY A O 1
ATOM 804 N N . ARG A 1 97 ? 17.631 -13.605 -28.017 1.00 97.81 97 ARG A N 1
ATOM 805 C CA . ARG A 1 97 ? 17.759 -15.012 -27.593 1.00 97.81 97 ARG A CA 1
ATOM 806 C C . ARG A 1 97 ? 18.194 -15.128 -26.129 1.00 97.81 97 ARG A C 1
ATOM 808 O O . ARG A 1 97 ? 17.573 -15.879 -25.377 1.00 97.81 97 ARG A O 1
ATOM 815 N N . THR A 1 98 ? 19.219 -14.387 -25.712 1.00 97.94 98 THR A N 1
ATOM 816 C CA . THR A 1 98 ? 19.716 -14.389 -24.327 1.00 97.94 98 THR A CA 1
ATOM 817 C C . THR A 1 98 ? 18.656 -13.845 -23.366 1.00 97.94 98 THR A C 1
ATOM 819 O O . T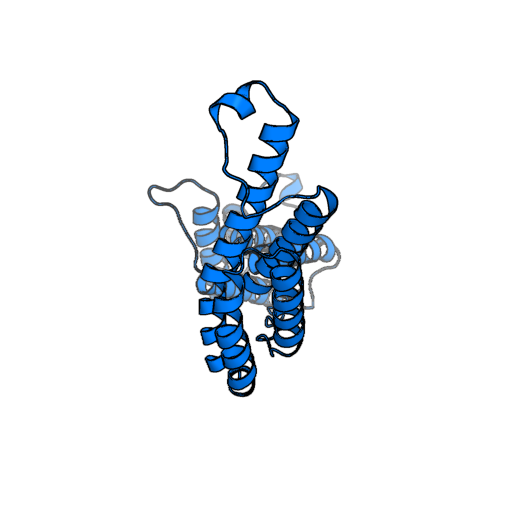HR A 1 98 ? 18.372 -14.486 -22.355 1.00 97.94 98 THR A O 1
ATOM 822 N N . THR A 1 99 ? 17.972 -12.749 -23.712 1.00 97.62 99 THR A N 1
ATOM 823 C CA . THR A 1 99 ? 16.871 -12.190 -22.901 1.00 97.62 99 THR A CA 1
ATOM 824 C C . THR A 1 99 ? 15.749 -13.212 -22.704 1.00 97.62 99 THR A C 1
ATOM 826 O O . THR A 1 99 ? 15.297 -13.424 -21.580 1.00 97.62 99 THR A O 1
ATOM 829 N N . ASN A 1 100 ? 15.351 -13.928 -23.761 1.00 97.44 100 ASN A N 1
ATOM 830 C CA . ASN A 1 100 ? 14.322 -14.969 -23.672 1.00 97.44 100 ASN A CA 1
ATOM 831 C C . ASN A 1 100 ? 14.747 -16.154 -22.788 1.00 97.44 100 ASN A C 1
ATOM 833 O O . ASN A 1 100 ? 13.922 -16.675 -22.033 1.00 97.44 100 ASN A O 1
ATOM 837 N N . LYS A 1 101 ? 16.024 -16.561 -22.836 1.00 98.06 101 LYS A N 1
ATOM 838 C CA . LYS A 1 101 ? 16.572 -17.582 -21.923 1.00 98.06 101 LYS A CA 1
ATOM 839 C C . LYS A 1 101 ? 16.526 -17.113 -20.469 1.00 98.06 101 LYS A C 1
ATOM 841 O O . LYS A 1 101 ? 16.119 -17.870 -19.594 1.00 98.06 101 LYS A O 1
ATOM 846 N N . ILE A 1 102 ? 16.900 -15.863 -20.200 1.00 97.56 102 ILE A N 1
ATOM 847 C CA . ILE A 1 102 ? 16.842 -15.310 -18.842 1.00 97.56 102 ILE A CA 1
ATOM 848 C C . ILE A 1 102 ? 15.389 -15.272 -18.347 1.00 97.56 102 ILE A C 1
ATOM 850 O O . ILE A 1 102 ? 15.119 -15.674 -17.215 1.00 97.56 102 ILE A O 1
ATOM 854 N N . ILE A 1 103 ? 14.434 -14.872 -19.194 1.00 96.69 103 ILE A N 1
ATOM 855 C CA . ILE A 1 103 ? 13.001 -14.879 -18.860 1.00 96.69 103 ILE A CA 1
ATOM 856 C C . ILE A 1 103 ? 12.514 -16.298 -18.531 1.00 96.69 103 ILE A C 1
ATOM 858 O O . ILE A 1 103 ? 11.793 -16.483 -17.550 1.00 96.69 103 ILE A O 1
ATOM 862 N N . SER A 1 104 ? 12.904 -17.314 -19.309 1.00 97.06 104 SER A N 1
ATOM 863 C CA . SER A 1 104 ? 12.468 -18.697 -19.062 1.00 97.06 104 SER A CA 1
ATOM 864 C C . SER A 1 104 ? 13.043 -19.287 -17.771 1.00 97.06 104 SER A C 1
ATOM 866 O O . SER A 1 104 ? 12.344 -20.037 -17.088 1.00 97.06 104 SER A O 1
ATOM 868 N N . ILE A 1 105 ? 14.270 -18.913 -17.395 1.00 96.81 105 ILE A N 1
ATOM 869 C CA . ILE A 1 105 ? 14.861 -19.283 -16.100 1.00 96.81 105 ILE A CA 1
ATOM 870 C C . ILE A 1 105 ? 14.178 -18.515 -14.963 1.00 96.81 105 ILE A C 1
ATOM 872 O O . ILE A 1 105 ? 13.840 -19.099 -13.940 1.00 96.81 105 ILE A O 1
ATOM 876 N N . THR A 1 106 ? 13.894 -17.225 -15.158 1.00 94.62 106 THR A N 1
ATOM 877 C CA . THR A 1 106 ? 13.237 -16.378 -14.147 1.00 94.62 106 THR A CA 1
ATOM 878 C C . THR A 1 106 ? 11.852 -16.912 -13.767 1.00 94.62 106 THR A C 1
ATOM 880 O O . THR A 1 106 ? 11.457 -16.812 -12.611 1.00 94.62 106 THR A O 1
ATOM 883 N N . LYS A 1 107 ? 11.129 -17.542 -14.704 1.00 94.44 107 LYS A N 1
ATOM 884 C CA . LYS A 1 107 ? 9.841 -18.210 -14.433 1.00 94.44 107 LYS A CA 1
ATOM 885 C C . LYS A 1 107 ? 9.946 -19.416 -13.488 1.00 94.44 107 LYS A C 1
ATOM 887 O O . LYS A 1 107 ? 8.930 -19.816 -12.933 1.00 94.44 107 LYS A O 1
ATOM 892 N N . GLN A 1 108 ? 11.137 -19.992 -13.327 1.00 94.94 108 GLN A N 1
ATOM 893 C CA . GLN A 1 108 ? 11.394 -21.141 -12.449 1.00 94.94 108 GLN A CA 1
ATOM 894 C C . GLN A 1 108 ? 11.835 -20.717 -11.043 1.00 94.94 108 GLN A C 1
ATOM 896 O O . GLN A 1 108 ? 11.953 -21.562 -10.160 1.00 94.94 108 GLN A O 1
ATOM 901 N N . LEU A 1 109 ? 12.082 -19.421 -10.824 1.00 93.12 109 LEU A N 1
ATOM 902 C CA . LEU A 1 109 ? 12.432 -18.909 -9.507 1.00 93.12 109 LEU A CA 1
ATOM 903 C C . LEU A 1 109 ? 11.216 -18.949 -8.579 1.00 93.12 109 LEU A C 1
ATOM 905 O O . LEU A 1 109 ? 10.144 -18.425 -8.892 1.00 93.12 109 LEU A O 1
ATOM 909 N N . ASN A 1 110 ? 11.424 -19.496 -7.386 1.00 90.50 110 ASN A N 1
ATOM 910 C CA . ASN A 1 110 ? 10.497 -19.393 -6.274 1.00 90.50 110 ASN A CA 1
ATOM 911 C C . ASN A 1 110 ? 10.665 -18.021 -5.635 1.00 90.50 110 ASN A C 1
ATOM 913 O O . ASN A 1 110 ? 11.508 -17.803 -4.763 1.00 90.50 110 ASN A O 1
ATOM 917 N N . PHE A 1 111 ? 9.855 -17.072 -6.079 1.00 85.31 111 PHE A N 1
ATOM 918 C CA . PHE A 1 111 ? 9.744 -15.809 -5.370 1.00 85.31 111 PHE A CA 1
ATOM 919 C C . PHE A 1 111 ? 9.105 -16.068 -4.006 1.00 85.31 111 PHE A C 1
ATOM 921 O O . PHE A 1 111 ? 8.182 -16.891 -3.931 1.00 85.31 111 PHE A O 1
ATOM 928 N N . PRO A 1 112 ? 9.544 -15.374 -2.936 1.00 79.25 112 PRO A N 1
ATOM 929 C CA . PRO A 1 112 ? 8.776 -15.366 -1.707 1.00 79.25 112 PRO A CA 1
ATOM 930 C C . PRO A 1 112 ? 7.360 -14.980 -2.111 1.00 79.25 112 PRO A C 1
ATOM 932 O O . PRO A 1 112 ? 7.151 -13.936 -2.746 1.00 79.25 112 PRO A O 1
ATOM 935 N N . LYS A 1 113 ? 6.399 -15.874 -1.836 1.00 71.38 113 LYS A N 1
ATOM 936 C CA . LYS A 1 113 ? 4.991 -15.518 -1.954 1.00 71.38 113 LYS A CA 1
ATOM 937 C C . LYS A 1 113 ? 4.898 -14.225 -1.172 1.00 71.38 113 LYS A C 1
ATOM 939 O O . LYS A 1 113 ? 5.314 -14.206 -0.016 1.00 71.38 113 LYS A O 1
ATOM 944 N N . LYS A 1 114 ? 4.475 -13.139 -1.828 1.00 62.16 114 LYS A N 1
ATOM 945 C CA . LYS A 1 114 ? 4.075 -11.940 -1.100 1.00 62.16 114 LYS A CA 1
ATOM 946 C C . LYS A 1 114 ? 3.120 -12.517 -0.070 1.00 62.16 114 LYS A C 1
ATOM 948 O O . LYS A 1 114 ? 2.119 -13.099 -0.497 1.00 62.16 114 LYS A O 1
ATOM 953 N N . GLU A 1 115 ? 3.502 -12.543 1.211 1.00 53.34 115 GLU A N 1
ATOM 954 C CA . GLU A 1 115 ? 2.532 -12.873 2.241 1.00 53.34 115 GLU A CA 1
ATOM 955 C C . GLU A 1 115 ? 1.367 -11.980 1.866 1.00 53.34 115 GLU A C 1
ATOM 957 O O . GLU A 1 115 ? 1.557 -10.773 1.667 1.00 53.34 115 GLU A O 1
ATOM 962 N N . LEU A 1 116 ? 0.233 -12.599 1.529 1.00 55.03 116 LEU A N 1
ATOM 963 C CA . LEU A 1 116 ? -1.001 -11.857 1.413 1.00 55.03 116 LEU A CA 1
ATOM 964 C C . LEU A 1 116 ? -1.073 -11.200 2.772 1.00 55.03 116 LEU A C 1
ATOM 966 O O . LEU A 1 116 ? -1.289 -11.903 3.759 1.00 55.03 116 LEU A O 1
ATOM 970 N N . GLU A 1 117 ? -0.688 -9.923 2.831 1.00 59.12 117 GLU A N 1
ATOM 971 C CA . GLU A 1 117 ? -0.695 -9.187 4.077 1.00 59.12 117 GLU A CA 1
ATOM 972 C C . GLU A 1 117 ? -2.076 -9.440 4.627 1.00 59.12 117 GLU A C 1
ATOM 974 O O . GLU A 1 117 ? -3.052 -9.262 3.889 1.00 59.12 117 GLU A O 1
ATOM 979 N N . LYS A 1 118 ? -2.127 -10.029 5.828 1.00 67.44 118 LYS A N 1
ATOM 980 C CA . LYS A 1 118 ? -3.385 -10.449 6.428 1.00 67.44 118 LYS A CA 1
ATOM 981 C C . LYS A 1 118 ? -4.337 -9.277 6.275 1.00 67.44 118 LYS A C 1
ATOM 983 O O . LYS A 1 118 ? -4.084 -8.212 6.830 1.00 67.44 118 LYS A O 1
ATOM 988 N N . ALA A 1 119 ? -5.368 -9.467 5.458 1.00 86.06 119 ALA A N 1
ATOM 989 C CA . ALA A 1 119 ? -6.381 -8.452 5.315 1.00 86.06 119 ALA A CA 1
ATOM 990 C C . ALA A 1 119 ? -7.041 -8.343 6.683 1.00 86.06 119 ALA A C 1
ATOM 992 O O . ALA A 1 119 ? -7.508 -9.343 7.235 1.00 86.06 119 ALA A O 1
ATOM 993 N N . TYR A 1 120 ? -7.021 -7.146 7.247 1.00 94.06 120 TYR A N 1
ATOM 994 C CA . TYR A 1 120 ? -7.747 -6.864 8.465 1.00 94.06 120 TYR A CA 1
ATOM 995 C C . TYR A 1 120 ? -9.234 -7.046 8.173 1.00 94.06 120 TYR A C 1
ATOM 997 O O . TYR A 1 120 ? -9.742 -6.518 7.177 1.00 94.06 120 TYR A O 1
ATOM 1005 N N . ALA A 1 121 ? -9.900 -7.838 9.006 1.00 94.19 121 ALA A N 1
ATOM 1006 C CA . ALA A 1 121 ? -11.322 -8.112 8.899 1.00 94.19 121 ALA A CA 1
ATOM 1007 C C . ALA A 1 121 ? -12.104 -7.207 9.853 1.00 94.19 121 ALA A C 1
ATOM 1009 O O . ALA A 1 121 ? -11.586 -6.787 10.887 1.00 94.19 121 ALA A O 1
ATOM 1010 N N . MET A 1 122 ? -13.348 -6.911 9.481 1.00 94.88 122 MET A N 1
ATOM 1011 C CA . MET A 1 122 ? -14.294 -6.287 10.397 1.00 94.88 122 MET A CA 1
ATOM 1012 C C . MET A 1 122 ? -14.604 -7.271 11.530 1.00 94.88 122 MET A C 1
ATOM 1014 O O . MET A 1 122 ? -14.837 -8.440 11.214 1.00 94.88 122 MET A O 1
ATOM 1018 N N . PRO A 1 123 ? -14.584 -6.834 12.799 1.00 94.81 123 PRO A N 1
ATOM 1019 C CA . PRO A 1 123 ? -14.996 -7.682 13.908 1.00 94.81 123 PRO A CA 1
ATOM 1020 C C . PRO A 1 123 ? -16.499 -7.999 13.841 1.00 94.81 123 PRO A C 1
ATOM 1022 O O . PRO A 1 123 ? -17.251 -7.322 13.130 1.00 94.81 123 PRO A O 1
ATOM 1025 N N . ASP A 1 124 ? -16.928 -9.034 14.557 1.00 93.00 124 ASP A N 1
ATOM 1026 C CA . ASP A 1 124 ? -18.339 -9.425 14.612 1.00 93.00 124 ASP A CA 1
ATOM 1027 C C . ASP A 1 124 ? -19.121 -8.492 15.559 1.00 93.00 124 ASP A C 1
ATOM 1029 O O . ASP A 1 124 ? -18.540 -7.771 16.366 1.00 93.00 124 ASP A O 1
ATOM 1033 N N . GLY A 1 125 ? -20.454 -8.465 15.453 1.00 93.38 125 GLY A N 1
ATOM 1034 C CA . GLY A 1 125 ? -21.313 -7.685 16.363 1.00 93.38 125 GLY A CA 1
ATOM 1035 C C . GLY A 1 125 ? -21.449 -6.191 16.045 1.00 93.38 125 GLY A C 1
ATOM 1036 O O . GLY A 1 125 ? -22.206 -5.490 16.711 1.00 93.38 125 GLY A O 1
ATOM 1037 N N . ILE A 1 126 ? -20.785 -5.689 14.998 1.00 96.81 126 ILE A N 1
ATOM 1038 C CA . ILE A 1 126 ? -20.956 -4.302 14.539 1.00 96.81 126 ILE A CA 1
ATOM 1039 C C .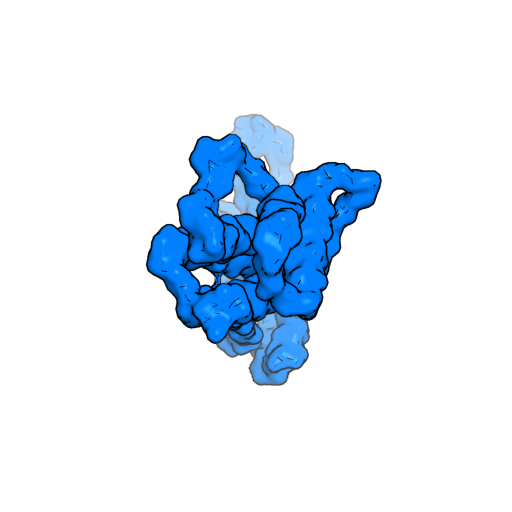 ILE A 1 126 ? -22.420 -4.043 14.124 1.00 96.81 126 ILE A C 1
ATOM 1041 O O . ILE A 1 126 ? -22.929 -4.774 13.267 1.00 96.81 126 ILE A O 1
ATOM 1045 N N . PRO A 1 127 ? -23.083 -2.990 14.650 1.00 96.88 127 PRO A N 1
ATOM 1046 C CA . PRO A 1 127 ? -24.460 -2.656 14.290 1.00 96.88 127 PRO A CA 1
ATOM 1047 C C . PRO A 1 127 ? -24.647 -2.434 12.785 1.00 96.88 127 PRO A C 1
ATOM 1049 O O . PRO A 1 127 ? -23.805 -1.817 12.122 1.00 96.88 127 PRO A O 1
ATOM 1052 N N . GLU A 1 128 ? -25.770 -2.916 12.244 1.00 97.00 128 GLU A N 1
ATOM 1053 C CA . GLU A 1 128 ? -26.055 -2.892 10.805 1.00 97.00 128 GLU A CA 1
ATOM 1054 C C . GLU A 1 128 ? -25.993 -1.467 10.237 1.00 97.00 128 GLU A C 1
ATOM 1056 O O . GLU A 1 128 ? -25.440 -1.265 9.151 1.00 97.00 128 GLU A O 1
ATOM 1061 N N . GLU A 1 129 ? -26.444 -0.479 11.017 1.00 96.56 129 GLU A N 1
ATOM 1062 C CA . GLU A 1 129 ? -26.525 0.932 10.633 1.00 96.56 129 GLU A CA 1
ATOM 1063 C C . GLU A 1 129 ? -25.158 1.558 10.320 1.00 96.56 129 GLU A C 1
ATOM 1065 O O . GLU A 1 129 ? -25.081 2.458 9.485 1.00 96.56 129 GLU A O 1
ATOM 1070 N N . ILE A 1 130 ? -24.079 1.080 10.955 1.00 97.19 130 ILE A N 1
ATOM 1071 C CA . ILE A 1 130 ? -22.706 1.561 10.706 1.00 97.19 130 ILE A CA 1
ATOM 1072 C C . ILE A 1 130 ? -21.829 0.548 9.962 1.00 97.19 130 ILE A C 1
ATOM 1074 O O . ILE A 1 130 ? -20.719 0.881 9.539 1.00 97.19 130 ILE A O 1
ATOM 1078 N N . SER A 1 131 ? -22.313 -0.684 9.774 1.00 97.38 131 SER A N 1
ATOM 1079 C CA . SER A 1 131 ? -21.537 -1.781 9.184 1.00 97.38 131 SER A CA 1
ATOM 1080 C C . SER A 1 131 ? -21.017 -1.452 7.780 1.00 97.38 131 SER A C 1
ATOM 1082 O O . SER A 1 131 ? -19.871 -1.760 7.448 1.00 97.38 131 SER A O 1
ATOM 1084 N N . GLY A 1 132 ? -21.832 -0.776 6.962 1.00 97.38 132 GLY A N 1
ATOM 1085 C CA . GLY A 1 132 ? -21.468 -0.387 5.601 1.00 97.38 132 GLY A CA 1
ATOM 1086 C C . GLY A 1 132 ? -20.299 0.598 5.562 1.00 97.38 132 GLY A C 1
ATOM 1087 O O . GLY A 1 132 ? -19.374 0.419 4.767 1.00 97.38 132 GLY A O 1
ATOM 1088 N N . GLU A 1 133 ? -20.309 1.596 6.449 1.00 97.44 133 GLU A N 1
ATOM 1089 C CA . GLU A 1 133 ? -19.240 2.594 6.545 1.00 97.44 133 GLU A CA 1
ATOM 1090 C C . GLU A 1 133 ? -17.950 1.971 7.089 1.00 97.44 133 GLU A C 1
ATOM 1092 O O . GLU A 1 133 ? -16.901 2.085 6.452 1.00 97.44 133 GLU A O 1
ATOM 1097 N N . ILE A 1 134 ? -18.032 1.214 8.190 1.00 97.81 134 ILE A N 1
ATOM 1098 C CA . ILE A 1 134 ? -16.860 0.547 8.780 1.00 97.81 134 ILE A CA 1
ATOM 1099 C C . ILE A 1 134 ? -16.228 -0.435 7.787 1.00 97.81 134 ILE A C 1
ATOM 1101 O O . ILE A 1 134 ? -15.004 -0.480 7.649 1.00 97.81 134 ILE A O 1
ATOM 1105 N N . LYS A 1 135 ? -17.033 -1.199 7.041 1.00 97.81 135 LYS A N 1
ATOM 1106 C CA . LYS A 1 135 ? -16.525 -2.126 6.021 1.00 97.81 135 LYS A CA 1
ATOM 1107 C C . LYS A 1 135 ? -15.794 -1.397 4.893 1.00 97.81 135 LYS A C 1
ATOM 1109 O O . LYS A 1 135 ? -14.754 -1.879 4.430 1.00 97.81 135 LYS A O 1
ATOM 1114 N N . ALA A 1 136 ? -16.321 -0.257 4.443 1.00 97.88 136 ALA A N 1
ATOM 1115 C CA . ALA A 1 136 ? -15.665 0.568 3.433 1.00 97.88 136 ALA A CA 1
ATOM 1116 C C . ALA A 1 136 ? -14.323 1.115 3.950 1.00 97.88 136 ALA A C 1
ATOM 1118 O O . ALA A 1 136 ? -13.304 0.975 3.265 1.00 97.88 136 ALA A O 1
ATOM 1119 N N . ASP A 1 137 ? -14.300 1.626 5.181 1.00 98.31 137 ASP A N 1
ATOM 1120 C CA . ASP A 1 137 ? -13.093 2.155 5.816 1.00 98.31 137 ASP A CA 1
ATOM 1121 C C . ASP A 1 137 ? -12.036 1.062 6.045 1.00 98.31 137 ASP A C 1
ATOM 1123 O O . ASP A 1 137 ? -10.868 1.260 5.718 1.00 98.31 137 ASP A O 1
ATOM 1127 N N . ILE A 1 138 ? -12.415 -0.135 6.508 1.00 97.81 138 ILE A N 1
ATOM 1128 C CA . ILE A 1 138 ? -11.485 -1.272 6.656 1.00 97.81 138 ILE A CA 1
ATOM 1129 C C . ILE A 1 138 ? -10.919 -1.704 5.294 1.00 97.81 138 ILE A C 1
ATOM 1131 O O . ILE A 1 138 ? -9.734 -2.036 5.177 1.00 97.81 138 ILE A O 1
ATOM 1135 N N . SER A 1 139 ? -11.730 -1.679 4.232 1.00 97.00 139 SER A N 1
ATOM 1136 C CA . SER A 1 139 ? -11.248 -1.955 2.873 1.00 97.00 139 SER A CA 1
ATOM 1137 C C . SER A 1 139 ? -10.216 -0.919 2.410 1.00 97.00 139 SER A C 1
ATOM 1139 O O . SER A 1 139 ? -9.181 -1.270 1.833 1.00 97.00 139 SER A O 1
ATOM 1141 N N . GLU A 1 140 ? -10.453 0.365 2.682 1.00 98.00 140 GLU A N 1
ATOM 1142 C CA . GLU A 1 140 ? -9.498 1.429 2.372 1.00 98.00 140 GLU A CA 1
ATOM 1143 C C . GLU A 1 140 ? -8.227 1.346 3.222 1.00 98.00 140 GLU A C 1
ATOM 1145 O O . GLU A 1 140 ? -7.124 1.442 2.681 1.00 98.00 140 GLU A O 1
ATOM 1150 N N . LEU A 1 141 ? -8.363 1.049 4.512 1.00 97.56 141 LEU A N 1
ATOM 1151 C CA . LEU A 1 141 ? -7.260 0.830 5.443 1.00 97.56 141 LEU A CA 1
ATOM 1152 C C . LEU A 1 141 ? -6.319 -0.269 4.949 1.00 97.56 141 LEU A C 1
ATOM 1154 O O . LEU A 1 141 ? -5.104 -0.053 4.914 1.00 97.56 141 LEU A O 1
ATOM 1158 N N . ASN A 1 142 ? -6.872 -1.402 4.502 1.00 95.94 142 ASN A N 1
ATOM 1159 C CA . ASN A 1 142 ? -6.107 -2.500 3.907 1.00 95.94 142 ASN A CA 1
ATOM 1160 C C . ASN A 1 142 ? -5.338 -2.039 2.658 1.00 95.94 142 ASN A C 1
ATOM 1162 O O . ASN A 1 142 ? -4.135 -2.278 2.542 1.00 95.94 142 ASN A O 1
ATOM 1166 N N . ARG A 1 143 ? -5.998 -1.312 1.742 1.00 94.00 143 ARG A N 1
ATOM 1167 C CA . ARG A 1 143 ? -5.341 -0.767 0.538 1.00 94.00 143 ARG A CA 1
ATOM 1168 C C . ARG A 1 143 ? -4.207 0.192 0.895 1.00 94.00 143 ARG A C 1
ATOM 1170 O O . ARG A 1 143 ? -3.134 0.101 0.297 1.00 94.00 143 ARG A O 1
ATOM 1177 N N . CYS A 1 144 ? -4.417 1.092 1.854 1.00 95.88 144 CYS A N 1
ATOM 1178 C CA . CYS A 1 144 ? -3.392 2.028 2.308 1.00 95.88 144 CYS A CA 1
ATOM 1179 C C . CYS A 1 144 ? -2.207 1.300 2.950 1.00 95.88 144 CYS A C 1
ATOM 1181 O O . CYS A 1 144 ? -1.061 1.574 2.589 1.00 95.88 144 CYS A O 1
ATOM 1183 N N . PHE A 1 145 ? -2.471 0.351 3.850 1.00 95.25 145 PHE A N 1
ATOM 1184 C CA . PHE A 1 145 ? -1.425 -0.384 4.558 1.00 95.25 145 PHE A CA 1
ATOM 1185 C C . PHE A 1 145 ? -0.546 -1.171 3.578 1.00 95.25 145 PHE A C 1
ATOM 1187 O O . PHE A 1 145 ? 0.677 -1.032 3.605 1.00 95.25 145 PHE A O 1
ATOM 1194 N N . SER A 1 146 ? -1.164 -1.861 2.612 1.00 91.38 146 SER A N 1
ATOM 1195 C CA . SER A 1 146 ? -0.449 -2.642 1.594 1.00 91.38 146 SER A CA 1
ATOM 1196 C C . SER A 1 146 ? 0.332 -1.846 0.559 1.00 91.38 146 SER A C 1
ATOM 1198 O O . SER A 1 146 ? 1.131 -2.421 -0.189 1.00 91.38 146 SER A O 1
ATOM 1200 N N . ASN A 1 147 ? 0.128 -0.531 0.512 1.00 92.44 147 ASN A N 1
ATOM 1201 C CA . ASN A 1 147 ? 0.916 0.392 -0.300 1.00 92.44 147 ASN A CA 1
ATOM 1202 C C . ASN A 1 147 ? 1.854 1.262 0.554 1.00 92.44 147 ASN A C 1
ATOM 1204 O O . ASN A 1 147 ? 2.361 2.275 0.073 1.00 92.44 147 ASN A O 1
ATOM 1208 N N . SER A 1 148 ? 2.105 0.876 1.811 1.00 93.75 148 SER A N 1
ATOM 1209 C CA . SER A 1 148 ? 2.949 1.615 2.760 1.00 93.75 148 SER A CA 1
ATOM 1210 C C . SER A 1 148 ? 2.468 3.048 3.037 1.00 93.75 148 SER A C 1
ATOM 1212 O O . SER A 1 148 ? 3.246 3.910 3.451 1.00 93.75 148 SER A O 1
ATOM 1214 N N . CYS A 1 149 ? 1.178 3.332 2.832 1.00 95.62 149 CYS A N 1
ATOM 1215 C CA . CYS A 1 149 ? 0.553 4.625 3.119 1.00 95.62 149 CYS A CA 1
ATOM 1216 C C . CYS A 1 149 ? 0.176 4.731 4.608 1.00 95.62 149 CYS A C 1
ATOM 1218 O O . CYS A 1 149 ? -0.980 4.954 4.962 1.00 95.62 149 CYS A O 1
ATOM 1220 N N . TYR A 1 150 ? 1.166 4.575 5.488 1.00 96.75 150 TYR A N 1
ATOM 1221 C CA . TYR A 1 150 ? 0.979 4.394 6.932 1.00 96.75 150 TYR A CA 1
ATOM 1222 C C . TYR A 1 150 ? 0.255 5.548 7.635 1.00 96.75 150 TYR A C 1
ATOM 1224 O O . TYR A 1 150 ? -0.613 5.321 8.477 1.00 96.75 150 TYR A O 1
ATOM 1232 N N . ARG A 1 151 ? 0.540 6.798 7.244 1.00 96.75 151 ARG A N 1
ATOM 1233 C CA . ARG A 1 151 ? -0.193 7.968 7.760 1.00 96.75 151 ARG A CA 1
ATOM 1234 C C . ARG A 1 151 ? -1.681 7.887 7.426 1.00 96.75 151 ARG A C 1
ATOM 1236 O O . ARG A 1 151 ? -2.503 8.143 8.296 1.00 96.75 151 ARG A O 1
ATOM 1243 N N . SER A 1 152 ? -2.022 7.501 6.197 1.00 97.75 152 SER A N 1
ATOM 1244 C CA . SER A 1 152 ? -3.414 7.344 5.769 1.00 97.75 152 SER A CA 1
ATOM 1245 C C . SER A 1 152 ? -4.106 6.212 6.525 1.00 97.75 152 SER A C 1
ATOM 1247 O O . SER A 1 152 ? -5.215 6.410 7.006 1.00 97.75 152 SER A O 1
ATOM 1249 N N . SER A 1 153 ? -3.434 5.072 6.727 1.00 97.94 153 SER A N 1
ATOM 1250 C CA . SER A 1 153 ? -3.975 3.967 7.532 1.00 97.94 153 SER A CA 1
ATOM 1251 C C . SER A 1 153 ? -4.349 4.409 8.953 1.00 97.94 153 SER A C 1
ATOM 1253 O O . SER A 1 153 ? -5.438 4.091 9.421 1.00 97.94 153 SER A O 1
ATOM 1255 N N . ILE A 1 154 ? -3.499 5.199 9.620 1.00 97.81 154 ILE A N 1
ATOM 1256 C CA . ILE A 1 154 ? -3.790 5.753 10.956 1.00 97.81 154 ILE A CA 1
ATOM 1257 C C . ILE A 1 154 ? -4.961 6.746 10.930 1.00 97.81 154 ILE A C 1
ATOM 1259 O O . ILE A 1 154 ? -5.769 6.775 11.857 1.00 97.81 154 ILE A O 1
ATOM 1263 N N . ILE A 1 155 ? -5.070 7.574 9.887 1.00 97.25 155 ILE A N 1
ATOM 1264 C CA . ILE A 1 155 ? -6.195 8.511 9.742 1.00 97.25 155 ILE A CA 1
ATOM 1265 C C . ILE A 1 155 ? -7.514 7.742 9.645 1.00 97.25 155 ILE A C 1
ATOM 1267 O O . ILE A 1 155 ? -8.474 8.105 10.325 1.00 97.25 155 ILE A O 1
ATOM 1271 N N . ILE A 1 156 ? -7.529 6.659 8.865 1.00 98.12 156 ILE A N 1
ATOM 1272 C CA . ILE A 1 156 ? -8.699 5.791 8.710 1.00 98.12 156 ILE A CA 1
ATOM 1273 C C . ILE A 1 156 ? -9.041 5.090 10.032 1.00 98.12 156 ILE A C 1
ATOM 1275 O O . ILE A 1 156 ? -10.209 5.055 10.398 1.00 98.12 156 ILE A O 1
ATOM 1279 N N . CYS A 1 157 ? -8.049 4.641 10.814 1.00 98.06 157 CYS A N 1
ATOM 1280 C CA . CYS A 1 157 ? -8.288 4.127 12.174 1.00 98.06 157 CYS A CA 1
ATOM 1281 C C . CYS A 1 157 ? -9.040 5.151 13.044 1.00 98.06 157 CYS A C 1
ATOM 1283 O O . CYS A 1 157 ? -9.982 4.809 13.753 1.00 98.06 157 CYS A O 1
ATOM 1285 N N . GLY A 1 158 ? -8.659 6.430 12.955 1.00 96.50 158 GLY A N 1
ATOM 1286 C CA . GLY A 1 158 ? -9.353 7.517 13.644 1.00 96.50 158 GLY A CA 1
ATOM 1287 C C . GLY A 1 158 ? -10.797 7.722 13.177 1.00 96.50 158 GLY A C 1
ATOM 1288 O O . GLY A 1 158 ? -11.657 7.968 14.014 1.00 96.50 158 GLY A O 1
ATOM 1289 N N . ARG A 1 159 ? -11.065 7.594 11.872 1.00 96.12 159 ARG A N 1
ATOM 1290 C CA . ARG A 1 159 ? -12.418 7.697 11.301 1.00 96.12 159 ARG A CA 1
ATOM 1291 C C . ARG A 1 159 ? -13.315 6.540 11.749 1.00 96.12 159 ARG A C 1
ATOM 1293 O O . ARG A 1 159 ? -14.400 6.790 12.255 1.00 96.12 159 ARG A O 1
ATOM 1300 N N . ILE A 1 160 ? -12.819 5.303 11.661 1.00 97.69 160 ILE A N 1
ATOM 1301 C CA . ILE A 1 160 ? -13.511 4.103 12.159 1.00 97.69 160 ILE A CA 1
ATOM 1302 C C . ILE A 1 160 ? -13.917 4.300 13.626 1.00 97.69 160 ILE A C 1
ATOM 1304 O O . ILE A 1 160 ? -15.051 4.019 14.013 1.00 97.69 160 ILE A O 1
ATOM 1308 N N . MET A 1 161 ? -13.000 4.843 14.436 1.00 96.00 161 MET A N 1
ATOM 1309 C CA . MET A 1 161 ? -13.269 5.158 15.835 1.00 96.00 161 MET A CA 1
ATOM 1310 C C . MET A 1 161 ? -14.334 6.247 16.029 1.00 96.00 161 MET A C 1
ATOM 1312 O O . MET A 1 161 ? -15.126 6.151 16.965 1.00 96.00 161 MET A O 1
ATOM 1316 N N . GLU A 1 162 ? -14.362 7.278 15.180 1.00 94.75 162 GLU A N 1
ATOM 1317 C CA . GLU A 1 162 ? -15.394 8.324 15.217 1.00 94.75 162 GLU A CA 1
ATOM 1318 C C . GLU A 1 162 ? -16.780 7.732 14.949 1.00 94.75 162 GLU A C 1
ATOM 1320 O O . GLU A 1 162 ? -17.687 7.948 15.754 1.00 94.75 162 GLU A O 1
ATOM 1325 N N . THR A 1 163 ? -16.919 6.925 13.894 1.00 95.62 163 THR A N 1
ATOM 1326 C CA . THR A 1 163 ? -18.175 6.242 13.544 1.00 95.62 163 THR A CA 1
ATOM 1327 C C . THR A 1 163 ? -18.645 5.316 14.671 1.00 95.62 163 THR A C 1
ATOM 1329 O O . THR A 1 163 ? -19.800 5.384 15.096 1.00 95.62 163 THR A O 1
ATOM 1332 N N . ALA A 1 164 ? -17.748 4.494 15.224 1.00 95.75 164 ALA A N 1
ATOM 1333 C CA . ALA A 1 164 ? -18.095 3.545 16.282 1.00 95.75 164 ALA A CA 1
ATOM 1334 C C . ALA A 1 164 ? -18.507 4.225 17.598 1.00 95.75 164 ALA A C 1
ATOM 1336 O O . ALA A 1 164 ? -19.522 3.866 18.198 1.00 95.75 164 ALA A O 1
ATOM 1337 N N . LEU A 1 165 ? -17.752 5.230 18.055 1.00 94.38 165 LEU A N 1
ATOM 1338 C CA . LEU A 1 165 ? -18.074 5.933 19.301 1.00 94.38 165 LEU A CA 1
ATOM 1339 C C . LEU A 1 165 ? -19.311 6.816 19.169 1.00 94.38 165 LEU A C 1
ATOM 1341 O O . LEU A 1 165 ? -20.050 6.969 20.142 1.00 94.38 165 LEU A O 1
ATOM 1345 N N . HIS A 1 166 ? -19.553 7.379 17.984 1.00 93.56 166 HIS A N 1
ATOM 1346 C CA . HIS A 1 166 ? -20.795 8.087 17.698 1.00 93.56 166 HIS A CA 1
ATOM 1347 C C . HIS A 1 166 ? -22.000 7.152 17.837 1.00 93.56 166 HIS A C 1
ATOM 1349 O O . HIS A 1 166 ? -22.925 7.461 18.593 1.00 93.56 166 HIS A O 1
ATOM 1355 N N . ARG A 1 167 ? -21.939 5.964 17.220 1.00 94.62 167 ARG A N 1
ATOM 1356 C CA . ARG A 1 167 ? -22.985 4.949 17.371 1.00 94.62 167 ARG A CA 1
ATOM 1357 C C . ARG A 1 167 ? -23.187 4.556 18.829 1.00 94.62 167 ARG A C 1
ATOM 1359 O O . ARG A 1 167 ? -24.322 4.546 19.300 1.00 94.62 167 ARG A O 1
ATOM 1366 N N . LYS A 1 168 ? -22.096 4.312 19.562 1.00 93.19 168 LYS A N 1
ATOM 1367 C CA . LYS A 1 168 ? -22.173 3.948 20.982 1.00 93.19 168 LYS A CA 1
ATOM 1368 C C . LYS A 1 168 ? -22.825 5.040 21.828 1.00 93.19 168 LYS A C 1
ATOM 1370 O O . LYS A 1 168 ? -23.611 4.751 22.727 1.00 93.19 168 LYS A O 1
ATOM 1375 N N . TYR A 1 169 ? -22.524 6.303 21.535 1.00 92.75 169 TYR A N 1
ATOM 1376 C CA . TYR A 1 169 ? -23.166 7.434 22.197 1.00 92.75 169 TYR A CA 1
ATOM 1377 C C . TYR A 1 169 ? -24.674 7.459 21.929 1.00 92.75 169 TYR A C 1
ATOM 1379 O O . TYR A 1 169 ? -25.461 7.650 22.861 1.00 92.75 169 TYR A O 1
ATOM 1387 N N . TYR A 1 170 ? -25.080 7.252 20.674 1.00 92.81 170 TYR A N 1
ATOM 1388 C CA . TYR A 1 170 ? -26.491 7.196 20.306 1.00 92.81 170 TYR A CA 1
ATOM 1389 C C . TYR A 1 170 ? -27.214 6.057 21.034 1.00 92.81 170 TYR A C 1
ATOM 1391 O O . TYR A 1 170 ? -28.275 6.293 21.596 1.00 92.81 170 TYR A O 1
ATOM 1399 N N . GLU A 1 171 ? -26.635 4.854 21.098 1.00 91.31 171 GLU A N 1
ATOM 1400 C CA . GLU A 1 171 ? -27.243 3.701 21.786 1.00 91.31 171 GLU A CA 1
ATOM 1401 C C . GLU A 1 171 ? -27.583 3.993 23.250 1.00 91.31 171 GLU A C 1
ATOM 1403 O O . GLU A 1 171 ? -28.636 3.590 23.739 1.00 91.31 171 GLU A O 1
ATOM 1408 N N . VAL A 1 172 ? -26.707 4.717 23.950 1.00 90.50 172 VAL A N 1
ATOM 1409 C CA . VAL A 1 172 ? -26.886 4.993 25.381 1.00 90.50 172 VAL A CA 1
ATOM 1410 C C . VAL A 1 172 ? -27.769 6.215 25.635 1.00 90.50 172 VAL A C 1
ATOM 1412 O O . VAL A 1 172 ? -28.463 6.283 26.648 1.00 90.50 172 VAL A O 1
ATOM 1415 N N . THR A 1 173 ? -27.741 7.210 24.747 1.00 90.75 173 THR A N 1
ATOM 1416 C CA . THR A 1 173 ? -28.390 8.510 24.995 1.00 90.75 173 THR A CA 1
ATOM 1417 C C . THR A 1 173 ? -29.625 8.769 24.142 1.00 90.75 173 THR A C 1
ATOM 1419 O O . THR A 1 173 ? -30.330 9.746 24.402 1.00 90.75 173 THR A O 1
ATOM 1422 N N . ASN A 1 174 ? -29.855 7.956 23.109 1.00 90.94 174 ASN A N 1
ATOM 1423 C CA . ASN A 1 174 ? -30.833 8.164 22.041 1.00 90.94 174 ASN A CA 1
ATOM 1424 C C . ASN A 1 174 ? -30.752 9.566 21.400 1.00 90.94 174 ASN A C 1
ATOM 1426 O O . ASN A 1 174 ? -31.756 10.132 20.973 1.00 90.94 174 ASN A O 1
ATOM 1430 N N . ASN A 1 175 ? -29.558 10.168 21.407 1.00 87.88 175 ASN A N 1
ATOM 1431 C CA . ASN A 1 175 ? -29.283 11.474 20.821 1.00 87.88 175 ASN A CA 1
ATOM 1432 C C . ASN A 1 175 ? -28.232 11.325 19.725 1.00 87.88 175 ASN A C 1
ATOM 1434 O O . ASN A 1 175 ? -27.108 10.894 19.994 1.00 87.88 175 ASN A O 1
ATOM 1438 N N . ASP A 1 176 ? -28.564 11.766 18.516 1.00 87.50 176 ASP A N 1
ATOM 1439 C CA . ASP A 1 176 ? -27.591 11.853 17.438 1.00 87.50 176 ASP A CA 1
ATOM 1440 C C . ASP A 1 176 ? -26.729 13.119 17.602 1.00 87.50 176 ASP A C 1
ATOM 1442 O O . ASP A 1 176 ? -27.205 14.258 17.573 1.00 87.50 176 ASP A O 1
ATOM 1446 N N . LEU A 1 177 ? -25.422 12.928 17.808 1.00 84.38 177 LEU A N 1
ATOM 1447 C CA . LEU A 1 177 ? -24.474 14.039 17.904 1.00 84.38 177 LEU A CA 1
ATOM 1448 C C . LEU A 1 177 ? -24.276 14.781 16.577 1.00 84.38 177 LEU A C 1
ATOM 1450 O O . LEU A 1 177 ? -23.932 15.963 16.612 1.00 84.38 177 LEU A O 1
ATOM 1454 N N . LEU A 1 178 ? -24.483 14.122 15.436 1.00 82.00 178 LEU A N 1
ATOM 1455 C CA . LEU A 1 178 ? -24.281 14.706 14.111 1.00 82.00 178 LEU A CA 1
ATOM 1456 C C . LEU A 1 178 ? -25.414 15.660 13.736 1.00 82.00 178 LEU A C 1
ATOM 1458 O O . LEU A 1 178 ? -25.149 16.643 13.051 1.00 82.00 178 LEU A O 1
ATOM 1462 N N . GLU A 1 179 ? -26.628 15.456 14.257 1.00 79.31 179 GLU A N 1
ATOM 1463 C CA . GLU A 1 179 ? -27.738 16.404 14.079 1.00 79.31 179 GLU A CA 1
ATOM 1464 C C . GLU A 1 179 ? -27.431 17.772 14.703 1.00 79.31 179 GLU A C 1
ATOM 1466 O O . GLU A 1 179 ? -27.761 18.817 14.145 1.00 79.31 179 GLU A O 1
ATOM 1471 N N . LYS A 1 180 ? -26.774 17.779 15.870 1.00 74.50 180 LYS A N 1
ATOM 1472 C CA . LYS A 1 180 ? -26.457 19.011 16.615 1.00 74.50 180 LYS A CA 1
ATOM 1473 C C . LYS A 1 180 ? -25.078 19.577 16.286 1.00 74.50 180 LYS A C 1
ATOM 1475 O O . LYS A 1 180 ? -24.813 20.749 16.548 1.00 74.50 180 LYS A O 1
ATOM 1480 N N . SER A 1 181 ? -24.152 18.749 15.816 1.00 77.81 181 SER A N 1
ATOM 1481 C CA . SER A 1 181 ? -22.752 19.126 15.596 1.00 77.81 181 SER A CA 1
ATOM 1482 C C . SER A 1 181 ? -22.141 18.279 14.473 1.00 77.81 181 SER A C 1
ATOM 1484 O O . SER A 1 181 ? -21.343 17.376 14.749 1.00 77.81 181 SER A O 1
ATOM 1486 N N . PRO A 1 182 ? -22.492 18.558 13.204 1.00 76.81 182 PRO A N 1
ATOM 1487 C CA . PRO A 1 182 ? -21.895 17.864 12.071 1.00 76.81 182 PRO A CA 1
ATOM 1488 C C . PRO A 1 182 ? -20.377 18.093 12.066 1.00 76.81 182 PRO A C 1
ATOM 1490 O O . PRO A 1 182 ? -19.905 19.220 12.216 1.00 76.81 182 PRO A O 1
ATOM 1493 N N . GLY A 1 183 ? -19.600 17.015 11.927 1.00 75.75 183 GLY A N 1
ATOM 1494 C CA . GLY A 1 183 ? -18.133 17.077 11.953 1.00 75.75 183 GLY A CA 1
ATOM 1495 C C . GLY A 1 183 ? -17.507 17.119 13.352 1.00 75.75 183 GLY A C 1
ATOM 1496 O O . GLY A 1 183 ? -16.379 17.592 13.507 1.00 75.75 183 GLY A O 1
ATOM 1497 N N . ILE A 1 184 ? -18.210 16.642 14.385 1.00 83.00 184 ILE A N 1
ATOM 1498 C CA . ILE A 1 184 ? -17.626 16.463 15.718 1.00 83.00 184 ILE A CA 1
ATOM 1499 C C . ILE A 1 184 ? -16.410 15.521 15.657 1.00 83.00 184 ILE A C 1
ATOM 1501 O O . ILE A 1 184 ? -16.506 14.373 15.239 1.00 83.00 184 ILE A O 1
ATOM 1505 N N . GLY A 1 185 ? -15.242 16.014 16.073 1.00 82.00 185 GLY A N 1
ATOM 1506 C CA . GLY A 1 185 ? -14.022 15.207 16.090 1.00 82.00 185 GLY A CA 1
ATOM 1507 C C . GLY A 1 185 ? -13.988 14.199 17.243 1.00 82.00 185 GLY A C 1
ATOM 1508 O O . GLY A 1 185 ? -14.566 14.435 18.306 1.00 82.00 185 GLY A O 1
ATOM 1509 N N . LEU A 1 186 ? -13.215 13.125 17.064 1.00 84.62 186 LEU A N 1
ATOM 1510 C CA . LEU A 1 186 ? -13.014 12.026 18.018 1.00 84.62 186 LEU A CA 1
ATOM 1511 C C . LEU A 1 186 ? -12.804 12.488 19.468 1.00 84.62 186 LEU A C 1
ATOM 1513 O O . LEU A 1 186 ? -13.450 11.987 20.384 1.00 84.62 186 LEU A O 1
ATOM 1517 N N . GLY A 1 187 ? -11.943 13.490 19.682 1.00 82.12 187 GLY A N 1
ATOM 1518 C CA . GLY A 1 187 ? -11.675 14.045 21.014 1.00 82.12 187 GLY A CA 1
ATOM 1519 C C . GLY A 1 187 ? -12.921 14.601 21.713 1.00 82.12 187 GLY A C 1
ATOM 1520 O O . GLY A 1 187 ? -13.105 14.383 22.909 1.00 82.12 187 GLY A O 1
ATOM 1521 N N . ASN A 1 188 ? -13.808 15.259 20.963 1.00 86.50 188 ASN A N 1
ATOM 1522 C CA . ASN A 1 188 ? -15.049 15.818 21.497 1.00 86.50 188 ASN A CA 1
ATOM 1523 C C . ASN A 1 188 ? -16.096 14.727 21.755 1.00 86.50 188 ASN A C 1
ATOM 1525 O O . ASN A 1 188 ? -16.839 14.825 22.729 1.00 86.50 188 ASN A O 1
ATOM 1529 N N . ILE A 1 189 ? -16.136 13.670 20.933 1.00 87.88 189 ILE A N 1
ATOM 1530 C CA . ILE A 1 189 ? -17.006 12.507 21.179 1.00 87.88 189 ILE A CA 1
ATOM 1531 C C . ILE A 1 189 ? -16.619 11.839 22.507 1.00 87.88 189 ILE A C 1
ATOM 1533 O O . ILE A 1 189 ? -17.483 11.592 23.346 1.00 87.88 189 ILE A O 1
ATOM 1537 N N . ILE A 1 190 ? -15.318 11.632 22.744 1.00 85.38 190 ILE A N 1
ATOM 1538 C CA . ILE A 1 190 ? -14.802 11.059 23.999 1.00 85.38 190 ILE A CA 1
ATOM 1539 C C . ILE A 1 190 ? -15.177 11.934 25.203 1.00 85.38 190 ILE A C 1
ATOM 1541 O O . ILE A 1 190 ? -15.622 11.416 26.227 1.00 85.38 190 ILE A O 1
ATOM 1545 N N . ALA A 1 191 ? -15.039 13.260 25.083 1.00 86.06 191 ALA A N 1
ATOM 1546 C CA . ALA A 1 191 ? -15.440 14.186 26.140 1.00 86.06 191 ALA A CA 1
ATOM 1547 C C . ALA A 1 191 ? -16.938 14.062 26.468 1.00 86.06 191 ALA A C 1
ATOM 1549 O O . ALA A 1 191 ? -17.295 13.928 27.637 1.00 86.06 191 ALA A O 1
ATOM 1550 N N . LYS A 1 192 ? -17.806 13.997 25.449 1.00 88.31 192 LYS A N 1
ATOM 1551 C CA . LYS A 1 192 ? -19.255 13.842 25.649 1.00 88.31 192 LYS A CA 1
ATOM 1552 C C . LYS A 1 192 ? -19.655 12.497 26.247 1.00 88.31 192 LYS A C 1
ATOM 1554 O O . LYS A 1 192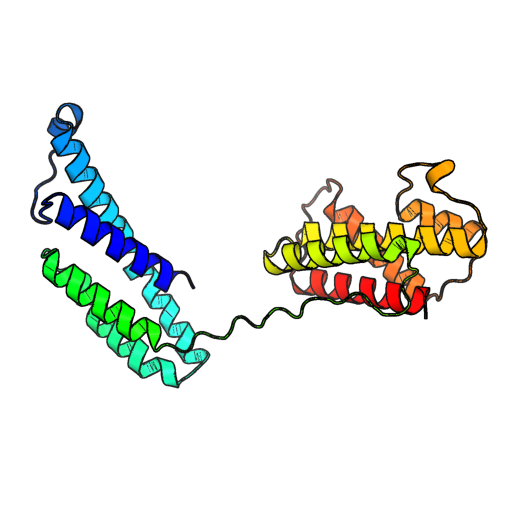 ? -20.580 12.455 27.056 1.00 88.31 192 LYS A O 1
ATOM 1559 N N . LEU A 1 193 ? -18.979 11.408 25.876 1.00 87.56 193 LEU A N 1
ATOM 1560 C CA . LEU A 1 193 ? -19.181 10.097 26.508 1.00 87.56 193 LEU A CA 1
ATOM 1561 C C . LEU A 1 193 ? -18.880 10.174 28.013 1.00 87.56 193 LEU A C 1
ATOM 1563 O O . LEU A 1 193 ? -19.661 9.683 28.827 1.00 87.56 193 LEU A O 1
ATOM 1567 N N . LYS A 1 194 ? -17.796 10.868 28.385 1.00 87.00 194 LYS A N 1
ATOM 1568 C CA . LYS A 1 194 ? -17.405 11.079 29.785 1.00 87.00 194 LYS A CA 1
ATOM 1569 C C . LYS A 1 194 ? -18.386 11.977 30.548 1.00 87.00 194 LYS A C 1
ATOM 1571 O O . LYS A 1 194 ? -18.737 11.649 31.674 1.00 87.00 194 LYS A O 1
ATOM 1576 N N . GLU A 1 195 ? -18.851 13.071 29.943 1.00 88.12 195 GLU A N 1
ATOM 1577 C CA . GLU A 1 195 ? -19.862 13.975 30.530 1.00 88.12 195 GLU A CA 1
ATOM 1578 C C . GLU A 1 195 ? -21.195 13.273 30.816 1.00 88.12 195 GLU A C 1
ATOM 1580 O O . GLU A 1 195 ? -21.902 13.637 31.752 1.00 88.12 195 GLU A O 1
ATOM 1585 N N . LYS A 1 196 ? -21.546 12.268 30.007 1.00 87.12 196 LYS A N 1
ATOM 1586 C CA . LYS A 1 196 ? -22.746 11.441 30.187 1.00 87.12 196 LYS A CA 1
ATOM 1587 C C . LYS A 1 196 ? -22.528 10.237 31.105 1.00 87.12 196 LYS A C 1
ATOM 1589 O O . LYS A 1 196 ? -23.409 9.389 31.184 1.00 87.12 196 LYS A O 1
ATOM 1594 N N . GLU A 1 197 ? -21.374 10.161 31.770 1.00 86.06 197 GLU A N 1
ATOM 1595 C CA . GLU A 1 197 ? -20.991 9.072 32.678 1.00 86.06 197 GLU A CA 1
ATOM 1596 C C . GLU A 1 197 ? -21.080 7.677 32.035 1.00 86.06 197 GLU A C 1
ATOM 1598 O O . GLU A 1 197 ? -21.298 6.666 32.708 1.00 86.06 197 GLU A O 1
ATOM 1603 N N . ILE A 1 198 ? -20.876 7.603 30.714 1.00 85.19 198 ILE A N 1
ATOM 1604 C CA . ILE A 1 198 ? -20.879 6.341 29.979 1.00 85.19 198 ILE A CA 1
ATOM 1605 C C . ILE A 1 198 ? -19.593 5.601 30.340 1.00 85.19 198 ILE A C 1
ATOM 1607 O O . ILE A 1 198 ? -18.491 5.995 29.949 1.00 85.19 198 ILE A O 1
ATOM 1611 N N . LYS A 1 199 ? -19.734 4.539 31.137 1.00 80.75 199 LYS A N 1
ATOM 1612 C CA . LYS A 1 199 ? -18.610 3.739 31.626 1.00 80.75 199 LYS A CA 1
ATOM 1613 C C . LYS A 1 199 ? -18.025 2.912 30.486 1.00 80.75 199 LYS A C 1
ATOM 1615 O O . LYS A 1 199 ? -18.526 1.840 30.168 1.00 80.75 199 LYS A O 1
ATOM 1620 N N . LEU A 1 200 ? -16.950 3.416 29.894 1.00 84.88 200 LEU A N 1
ATOM 1621 C CA . LEU A 1 200 ? -16.052 2.616 29.072 1.00 84.88 200 LEU A CA 1
ATOM 1622 C C . LEU A 1 200 ? -15.005 1.954 29.962 1.00 84.88 200 LEU A C 1
ATOM 1624 O O . LEU A 1 200 ? -14.584 2.513 30.978 1.00 84.88 200 LEU A O 1
ATOM 1628 N N . ASP A 1 201 ? -14.563 0.770 29.558 1.00 85.94 201 ASP A N 1
ATOM 1629 C CA . ASP A 1 201 ? -13.443 0.109 30.210 1.00 85.94 201 ASP A CA 1
ATOM 1630 C C . ASP A 1 201 ? -12.189 1.022 30.198 1.00 85.94 201 ASP A C 1
ATOM 1632 O O . ASP A 1 201 ? -11.889 1.659 29.177 1.00 85.94 201 ASP A O 1
ATOM 1636 N N . PRO A 1 202 ? -11.436 1.130 31.311 1.00 86.25 202 PRO A N 1
ATOM 1637 C CA . PRO A 1 202 ? -10.257 1.992 31.367 1.00 86.25 202 PRO A CA 1
ATOM 1638 C C . PRO A 1 202 ? -9.183 1.645 30.328 1.00 86.25 202 PRO A C 1
ATOM 1640 O O . PRO A 1 202 ? -8.550 2.552 29.783 1.00 86.25 202 PRO A O 1
ATOM 1643 N N . ALA A 1 203 ? -8.980 0.359 30.010 1.00 87.12 203 ALA A N 1
ATOM 1644 C CA . ALA A 1 203 ? -8.009 -0.040 28.991 1.00 87.12 203 ALA A CA 1
ATOM 1645 C C . ALA A 1 203 ? -8.476 0.378 27.589 1.00 87.12 203 ALA A C 1
ATOM 1647 O O . ALA A 1 203 ? -7.675 0.906 26.816 1.00 87.12 203 ALA A O 1
ATOM 1648 N N . LEU A 1 204 ? -9.777 0.245 27.310 1.00 89.19 204 LEU A N 1
ATOM 1649 C CA . LEU A 1 204 ? -10.400 0.740 26.079 1.00 89.19 204 LEU A CA 1
ATOM 1650 C C . LEU A 1 204 ? -10.205 2.255 25.922 1.00 89.19 204 LEU A C 1
ATOM 1652 O O . LEU A 1 204 ? -9.791 2.745 24.874 1.00 89.19 204 LEU A O 1
ATOM 1656 N N . THR A 1 205 ? -10.427 3.004 27.003 1.00 88.94 205 THR A N 1
ATOM 1657 C CA . THR A 1 205 ? -10.253 4.464 27.026 1.00 88.94 205 THR A CA 1
ATOM 1658 C C . THR A 1 205 ? -8.811 4.862 26.698 1.00 88.94 205 THR A C 1
ATOM 1660 O O . THR A 1 205 ? -8.577 5.780 25.909 1.00 88.94 205 THR A O 1
ATOM 1663 N N . ASN A 1 206 ? -7.828 4.134 27.235 1.00 91.56 206 ASN A N 1
ATOM 1664 C CA . ASN A 1 206 ? -6.414 4.368 26.942 1.00 91.56 206 ASN A CA 1
ATOM 1665 C C . ASN A 1 206 ? -6.057 4.064 25.478 1.00 91.56 206 ASN A C 1
ATOM 1667 O O . ASN A 1 206 ? -5.334 4.846 24.856 1.00 91.56 206 ASN A O 1
ATOM 1671 N N . GLN A 1 207 ? -6.584 2.975 24.907 1.00 93.50 207 GLN A N 1
ATOM 1672 C CA . GLN A 1 207 ? -6.400 2.647 23.487 1.00 93.50 207 GLN A CA 1
ATOM 1673 C C . GLN A 1 207 ? -6.997 3.732 22.585 1.00 93.50 207 GLN A C 1
ATOM 1675 O O . GLN A 1 207 ? -6.331 4.211 21.667 1.00 93.50 207 GLN A O 1
ATOM 1680 N N . ILE A 1 208 ? -8.215 4.185 22.889 1.00 93.06 208 ILE A N 1
ATOM 1681 C CA . ILE A 1 208 ? -8.891 5.263 22.159 1.00 93.06 208 ILE A CA 1
ATOM 1682 C C . ILE A 1 208 ? -8.063 6.556 22.209 1.00 93.06 208 ILE A C 1
ATOM 1684 O O . ILE A 1 208 ? -7.858 7.208 21.180 1.00 93.06 208 ILE A O 1
ATOM 1688 N N . HIS A 1 209 ? -7.549 6.927 23.386 1.00 92.44 209 HIS A N 1
ATOM 1689 C CA . HIS A 1 209 ? -6.688 8.100 23.532 1.00 92.44 209 HIS A CA 1
ATOM 1690 C C . HIS A 1 209 ? -5.399 7.982 22.717 1.00 92.44 209 HIS A C 1
ATOM 1692 O O . HIS A 1 209 ? -5.024 8.945 22.042 1.00 92.44 209 HIS A O 1
ATOM 1698 N N . LEU A 1 210 ? -4.759 6.809 22.726 1.00 93.69 210 LEU A N 1
ATOM 1699 C CA . LEU A 1 210 ? -3.565 6.545 21.929 1.00 93.69 210 LEU A CA 1
ATOM 1700 C C . LEU A 1 210 ? -3.856 6.684 20.428 1.00 93.69 210 LEU A C 1
ATOM 1702 O O . LEU A 1 210 ? -3.152 7.425 19.740 1.00 93.69 210 LEU A O 1
ATOM 1706 N N . ILE A 1 211 ? -4.918 6.045 19.926 1.00 94.75 211 ILE A N 1
ATOM 1707 C CA . ILE A 1 211 ? -5.325 6.133 18.512 1.00 94.75 211 ILE A CA 1
ATOM 1708 C C . ILE A 1 211 ? -5.567 7.597 18.123 1.00 94.75 211 ILE A C 1
ATOM 1710 O O . ILE A 1 211 ? -5.034 8.072 17.116 1.00 94.75 211 ILE A O 1
ATOM 1714 N N . ASN A 1 212 ? -6.305 8.350 18.948 1.00 93.69 212 ASN A N 1
ATOM 1715 C CA . ASN A 1 212 ? -6.571 9.764 18.692 1.00 93.69 212 ASN A CA 1
ATOM 1716 C C . ASN A 1 212 ? -5.285 10.606 18.677 1.00 93.69 212 ASN A C 1
ATOM 1718 O O . ASN A 1 212 ? -5.115 11.461 17.807 1.00 93.69 212 ASN A O 1
ATOM 1722 N N . GLN A 1 213 ? -4.354 10.349 19.600 1.00 93.38 213 GLN A N 1
ATOM 1723 C CA . GLN A 1 213 ? -3.069 11.042 19.640 1.00 93.38 213 GLN A CA 1
ATOM 1724 C C . GLN A 1 213 ? -2.293 10.821 18.335 1.00 93.38 213 GLN A C 1
ATOM 1726 O O . GLN A 1 213 ? -1.916 11.792 17.674 1.00 93.38 213 GLN A O 1
ATOM 1731 N N . VAL A 1 214 ? -2.102 9.565 17.918 1.00 93.69 214 VAL A N 1
ATOM 1732 C CA . VAL A 1 214 ? -1.347 9.223 16.697 1.00 93.69 214 VAL A CA 1
ATOM 1733 C C . VAL A 1 214 ? -2.044 9.767 15.437 1.00 93.69 214 VAL A C 1
ATOM 1735 O O . VAL A 1 214 ? -1.382 10.281 14.526 1.00 93.69 214 VAL A O 1
ATOM 1738 N N . ARG A 1 215 ? -3.383 9.761 15.401 1.00 93.12 215 ARG A N 1
ATOM 1739 C CA . ARG A 1 215 ? -4.177 10.407 14.342 1.00 93.12 215 ARG A CA 1
ATOM 1740 C C . ARG A 1 215 ? -3.913 11.910 14.268 1.00 93.12 215 ARG A C 1
ATOM 1742 O O . ARG A 1 215 ? -3.637 12.421 13.183 1.00 93.12 215 ARG A O 1
ATOM 1749 N N . VAL A 1 216 ? -3.929 12.620 15.398 1.00 91.56 216 VAL A N 1
ATOM 1750 C CA . VAL A 1 216 ? -3.645 14.067 15.446 1.00 91.56 216 VAL A CA 1
ATOM 1751 C C . VAL A 1 216 ? -2.248 14.381 14.901 1.00 91.56 216 VAL A C 1
ATOM 1753 O O . VAL A 1 216 ? -2.092 15.355 14.161 1.00 91.56 216 VAL A O 1
ATOM 1756 N N . PHE A 1 217 ? -1.242 13.555 15.213 1.00 92.50 217 PHE A N 1
ATOM 1757 C CA . PHE A 1 217 ? 0.103 13.674 14.628 1.00 92.50 217 PHE A CA 1
ATOM 1758 C C . PHE A 1 217 ? 0.133 13.390 13.119 1.00 92.50 217 PHE A C 1
ATOM 1760 O O . PHE A 1 217 ? 0.958 13.959 12.406 1.00 92.50 217 PHE A O 1
ATOM 1767 N N . SER A 1 218 ? -0.768 12.543 12.620 1.00 91.94 218 SER A N 1
ATOM 1768 C CA . SER A 1 218 ? -0.827 12.160 11.205 1.00 91.94 218 SER A CA 1
ATOM 1769 C C . SER A 1 218 ? -1.546 13.187 10.324 1.00 91.94 218 SER A C 1
ATOM 1771 O O . SER A 1 218 ? -1.160 13.348 9.163 1.00 91.94 218 SER A O 1
ATOM 1773 N N . VAL A 1 219 ? -2.545 13.895 10.864 1.00 90.88 219 VAL A N 1
ATOM 1774 C CA . VAL A 1 219 ? -3.355 14.895 10.137 1.00 90.88 219 VAL A CA 1
ATOM 1775 C C . VAL A 1 219 ? -2.761 16.300 10.229 1.00 90.88 219 VAL A C 1
ATOM 1777 O O . VAL A 1 219 ? -2.632 16.988 9.217 1.00 90.88 219 VAL A O 1
ATOM 1780 N N . HIS A 1 220 ? -2.411 16.754 11.434 1.00 91.31 220 HIS A N 1
ATOM 1781 C CA . HIS A 1 220 ? -2.065 18.155 11.660 1.00 91.31 220 HIS A CA 1
ATOM 1782 C C . HIS A 1 220 ? -0.568 18.411 11.509 1.00 91.31 220 HIS A C 1
ATOM 1784 O O . HIS A 1 220 ? 0.266 17.610 11.928 1.00 91.31 220 HIS A O 1
ATOM 1790 N N . LYS A 1 221 ? -0.214 19.585 10.973 1.00 89.81 221 LYS A N 1
ATOM 1791 C CA . LYS A 1 221 ? 1.179 20.034 10.894 1.00 89.81 221 LYS A CA 1
ATOM 1792 C C . LYS A 1 221 ? 1.774 20.145 12.302 1.00 89.81 221 LYS A C 1
ATOM 1794 O O . LYS A 1 221 ? 1.206 20.800 13.175 1.00 89.81 221 LYS A O 1
ATOM 1799 N N . LYS A 1 222 ? 2.933 19.524 12.506 1.00 90.31 222 LYS A N 1
ATOM 1800 C CA . LYS A 1 222 ? 3.743 19.621 13.726 1.00 90.31 222 LYS A CA 1
ATOM 1801 C C . LYS A 1 222 ? 5.115 20.202 13.388 1.00 90.31 222 LYS A C 1
ATOM 1803 O O . LYS A 1 222 ? 5.448 20.358 12.213 1.00 90.31 222 LYS A O 1
ATOM 1808 N N . LYS A 1 223 ? 5.890 20.553 14.421 1.00 90.56 223 LYS A N 1
ATOM 1809 C CA . LYS A 1 223 ? 7.264 21.061 14.264 1.00 90.56 223 LYS A CA 1
ATOM 1810 C C . LYS A 1 223 ? 8.147 20.048 13.527 1.00 90.56 223 LYS A C 1
ATOM 1812 O O . LYS A 1 223 ? 8.933 20.436 12.674 1.00 90.56 223 LYS A O 1
ATOM 1817 N N . GLU A 1 224 ? 7.949 18.768 13.820 1.00 89.94 224 GLU A N 1
ATOM 1818 C CA . GLU A 1 224 ? 8.591 17.647 13.140 1.00 89.94 224 GLU A CA 1
ATOM 1819 C C . GLU A 1 224 ? 7.540 16.815 12.411 1.00 89.94 224 GLU A C 1
ATOM 1821 O O . GLU A 1 224 ? 6.418 16.639 12.893 1.00 89.94 224 GLU A O 1
ATOM 1826 N N . ALA A 1 225 ? 7.890 16.320 11.226 1.00 89.31 225 ALA A N 1
ATOM 1827 C CA . ALA A 1 225 ? 6.996 15.471 10.460 1.00 89.31 225 ALA A CA 1
ATOM 1828 C C . ALA A 1 225 ? 6.910 14.082 11.106 1.00 89.31 225 ALA A C 1
ATOM 1830 O O . ALA A 1 225 ? 7.922 13.426 11.342 1.00 89.31 225 ALA A O 1
ATOM 1831 N N . PHE A 1 226 ? 5.686 13.635 11.375 1.00 92.50 226 PHE A N 1
ATOM 1832 C CA . PHE A 1 226 ? 5.436 12.307 11.913 1.00 92.50 226 PHE A CA 1
ATOM 1833 C C . PHE A 1 226 ? 5.425 11.266 10.786 1.00 92.50 226 PHE A C 1
ATOM 1835 O O . PHE A 1 226 ? 4.601 11.338 9.869 1.00 92.50 226 PHE A O 1
ATOM 1842 N N . TYR A 1 227 ? 6.335 10.293 10.871 1.00 93.38 227 TYR A N 1
ATOM 1843 C CA . TYR A 1 227 ? 6.459 9.176 9.934 1.00 93.38 227 TYR A CA 1
ATOM 1844 C C . TYR A 1 227 ? 6.279 7.850 10.686 1.00 93.38 227 TYR A C 1
ATOM 1846 O O . TYR A 1 227 ? 7.260 7.301 11.187 1.00 93.38 227 TYR A O 1
ATOM 1854 N N . PRO A 1 228 ? 5.038 7.345 10.807 1.00 95.12 228 PRO A N 1
ATOM 1855 C CA . PRO A 1 228 ? 4.775 6.095 11.505 1.00 95.12 228 PRO A CA 1
ATOM 1856 C C . PRO A 1 228 ? 5.449 4.921 10.790 1.00 95.12 228 PRO A C 1
ATOM 1858 O O . PRO A 1 228 ? 5.417 4.825 9.559 1.00 95.12 228 PRO A O 1
ATOM 1861 N N . THR A 1 229 ? 6.045 4.013 11.563 1.00 96.06 229 THR A N 1
ATOM 1862 C CA . THR A 1 229 ? 6.589 2.759 11.030 1.00 96.06 229 THR A CA 1
ATOM 1863 C C . THR A 1 229 ? 5.466 1.780 10.681 1.00 96.06 229 THR A C 1
ATOM 1865 O O . THR A 1 229 ? 4.322 1.925 11.128 1.00 96.06 229 THR A O 1
ATOM 1868 N N . ARG A 1 230 ? 5.795 0.729 9.918 1.00 94.69 230 ARG A N 1
ATOM 1869 C CA . ARG A 1 230 ? 4.853 -0.363 9.630 1.00 94.69 230 ARG A CA 1
ATOM 1870 C C . ARG A 1 230 ? 4.304 -0.975 10.920 1.00 94.69 230 ARG A C 1
ATOM 1872 O O . ARG A 1 230 ? 3.098 -1.132 11.040 1.00 94.69 230 ARG A O 1
ATOM 1879 N N . GLN A 1 231 ? 5.177 -1.239 11.894 1.00 95.31 231 GLN A N 1
ATOM 1880 C CA . GLN A 1 231 ? 4.825 -1.862 13.173 1.00 95.31 231 GLN A CA 1
ATOM 1881 C C . GLN A 1 231 ? 3.938 -0.954 14.032 1.00 95.31 231 GLN A C 1
ATOM 1883 O O . GLN A 1 231 ? 2.971 -1.423 14.620 1.00 95.31 231 GLN A O 1
ATOM 1888 N N . GLN A 1 232 ? 4.229 0.351 14.083 1.00 95.75 232 GLN A N 1
ATOM 1889 C CA . GLN A 1 232 ? 3.376 1.317 14.787 1.00 95.75 232 GLN A CA 1
ATOM 1890 C C . GLN A 1 232 ? 1.980 1.394 14.161 1.00 95.75 232 GLN A C 1
ATOM 1892 O O . GLN A 1 232 ? 0.976 1.483 14.869 1.00 95.75 232 GLN A O 1
ATOM 1897 N N . THR A 1 233 ? 1.919 1.335 12.832 1.00 97.19 233 THR A N 1
ATOM 1898 C CA . THR A 1 233 ? 0.658 1.352 12.085 1.00 97.19 233 THR A CA 1
ATOM 1899 C C . THR A 1 233 ? -0.138 0.076 12.326 1.00 97.19 233 THR A C 1
ATOM 1901 O O . THR A 1 233 ? -1.308 0.155 12.672 1.00 97.19 233 THR A O 1
ATOM 1904 N N . GLU A 1 234 ? 0.503 -1.087 12.220 1.00 96.69 234 GLU A N 1
ATOM 1905 C CA . GLU A 1 234 ? -0.095 -2.399 12.493 1.00 96.69 234 GLU A CA 1
ATOM 1906 C C . GLU A 1 234 ? -0.642 -2.483 13.923 1.00 96.69 234 GLU A C 1
ATOM 1908 O O . GLU A 1 234 ? -1.798 -2.846 14.114 1.00 96.69 234 GLU A O 1
ATOM 1913 N N . ALA A 1 235 ? 0.122 -2.028 14.921 1.00 96.56 235 ALA A N 1
ATOM 1914 C CA . ALA A 1 235 ? -0.351 -1.959 16.302 1.00 96.56 235 ALA A CA 1
ATOM 1915 C C . ALA A 1 235 ? -1.577 -1.043 16.459 1.00 96.56 235 ALA A C 1
ATOM 1917 O O . ALA A 1 235 ? -2.518 -1.392 17.164 1.00 96.56 235 ALA A O 1
ATOM 1918 N N . THR A 1 236 ? -1.594 0.107 15.774 1.00 97.69 236 THR A N 1
ATOM 1919 C CA . THR A 1 236 ? -2.740 1.032 15.812 1.00 97.69 236 THR A CA 1
ATOM 1920 C C . THR A 1 236 ? -3.987 0.390 15.205 1.00 97.69 236 THR A C 1
ATOM 1922 O O . THR A 1 236 ? -5.060 0.499 15.789 1.00 97.69 236 THR A O 1
ATOM 1925 N N . ILE A 1 237 ? -3.839 -0.322 14.083 1.00 97.75 237 ILE A N 1
ATOM 1926 C CA . ILE A 1 237 ? -4.936 -1.051 13.436 1.00 97.75 237 ILE A CA 1
ATOM 1927 C C . ILE A 1 237 ? -5.487 -2.122 14.380 1.00 97.75 237 ILE A C 1
ATOM 1929 O O . ILE A 1 237 ? -6.695 -2.183 14.590 1.00 97.75 237 ILE A O 1
ATOM 1933 N N . LEU A 1 238 ? -4.614 -2.928 14.990 1.00 96.81 238 LEU A N 1
ATOM 1934 C CA . LEU A 1 238 ? -5.027 -3.973 15.928 1.00 96.81 238 LEU A CA 1
ATOM 1935 C C . LEU A 1 238 ? -5.757 -3.393 17.144 1.00 96.81 238 LEU A C 1
ATOM 1937 O O . LEU A 1 238 ? -6.788 -3.933 17.532 1.00 96.81 238 LEU A O 1
ATOM 1941 N N . TYR A 1 239 ? -5.292 -2.268 17.696 1.00 97.19 239 TYR A N 1
ATOM 1942 C CA . TYR A 1 239 ? -6.020 -1.575 18.762 1.00 97.19 239 TYR A CA 1
ATOM 1943 C C . TYR A 1 239 ? -7.377 -1.049 18.302 1.00 97.19 239 TYR A C 1
ATOM 1945 O O . TYR A 1 239 ? -8.332 -1.118 19.062 1.00 97.19 239 TYR A O 1
ATOM 1953 N N . THR A 1 240 ? -7.500 -0.542 17.074 1.00 97.69 240 THR A N 1
ATOM 1954 C CA . THR A 1 240 ? -8.803 -0.113 16.546 1.00 97.69 240 THR A CA 1
ATOM 1955 C C . THR A 1 240 ? -9.777 -1.283 16.426 1.00 97.69 240 THR A C 1
ATOM 1957 O O . THR A 1 240 ? -10.926 -1.145 16.832 1.00 97.69 240 THR A O 1
ATOM 1960 N N . LEU A 1 241 ? -9.330 -2.436 15.922 1.00 97.44 241 LEU A N 1
ATOM 1961 C CA . LEU A 1 241 ? -10.179 -3.627 15.805 1.00 97.44 241 LEU A CA 1
ATOM 1962 C C . LEU A 1 241 ? -10.572 -4.196 17.175 1.00 97.44 241 LEU A C 1
ATOM 1964 O O . LEU A 1 241 ? -11.732 -4.543 17.364 1.00 97.44 241 LEU A O 1
ATOM 1968 N N . ASP A 1 242 ? -9.641 -4.233 18.132 1.00 96.00 242 ASP A N 1
ATOM 1969 C CA . ASP A 1 242 ? -9.923 -4.635 19.519 1.00 96.00 242 ASP A CA 1
ATOM 1970 C C . ASP A 1 242 ? -10.945 -3.698 20.177 1.00 96.00 242 ASP A C 1
ATOM 1972 O O . ASP A 1 242 ? -11.873 -4.143 20.849 1.00 96.00 242 ASP A O 1
ATOM 1976 N N . VAL A 1 243 ? -10.827 -2.389 19.933 1.00 95.88 243 VAL A N 1
ATOM 1977 C CA . VAL A 1 243 ? -11.791 -1.420 20.457 1.00 95.88 243 VAL A CA 1
ATOM 1978 C C . VAL A 1 243 ? -13.179 -1.629 19.854 1.00 95.88 243 VAL A C 1
ATOM 1980 O O . VAL A 1 243 ? -14.162 -1.586 20.587 1.00 95.88 243 VAL A O 1
ATOM 1983 N N . LEU A 1 244 ? -13.270 -1.860 18.542 1.00 96.62 244 LEU A N 1
ATOM 1984 C CA . LEU A 1 244 ? -14.535 -2.165 17.873 1.00 96.62 244 LEU A CA 1
ATOM 1985 C C . LEU A 1 244 ? -15.201 -3.419 18.455 1.00 96.62 244 LEU A C 1
ATOM 1987 O O . LEU A 1 244 ? -16.372 -3.360 18.814 1.00 96.62 244 LEU A O 1
ATOM 1991 N N . GLU A 1 245 ? -14.445 -4.510 18.586 1.00 95.31 245 GLU A N 1
ATOM 1992 C CA . GLU A 1 245 ? -14.918 -5.776 19.159 1.00 95.31 245 GLU A CA 1
ATOM 1993 C C . GLU A 1 245 ? -15.503 -5.549 20.561 1.00 95.31 245 GLU A C 1
ATOM 1995 O O . GLU A 1 245 ? -16.653 -5.874 20.832 1.00 95.31 245 GLU A O 1
ATOM 2000 N N . ARG A 1 246 ? -14.748 -4.879 21.439 1.00 94.12 246 ARG A N 1
ATOM 2001 C CA . ARG A 1 246 ? -15.140 -4.647 22.840 1.00 94.12 246 ARG A CA 1
ATOM 2002 C C . ARG A 1 246 ? -16.225 -3.584 23.029 1.00 94.12 246 ARG A C 1
ATOM 2004 O O . ARG A 1 246 ? -16.756 -3.444 24.130 1.00 94.12 246 ARG A O 1
ATOM 2011 N N . LEU A 1 247 ? -16.509 -2.766 22.014 1.00 93.06 247 LEU A N 1
ATOM 2012 C CA . LEU A 1 247 ? -17.592 -1.781 22.075 1.00 93.06 247 LEU A CA 1
ATOM 2013 C C . LEU A 1 247 ? -18.964 -2.418 21.839 1.00 93.06 247 LEU A C 1
ATOM 2015 O O . LEU A 1 247 ? -19.958 -1.879 22.344 1.00 93.06 247 LEU A O 1
ATOM 2019 N N . PHE A 1 248 ? -19.019 -3.517 21.084 1.00 93.12 248 PHE A N 1
ATOM 2020 C CA . PHE A 1 248 ? -20.269 -4.098 20.593 1.00 93.12 248 PHE A CA 1
ATOM 2021 C C . PHE A 1 248 ? -20.501 -5.568 20.990 1.00 93.12 248 PHE A C 1
ATOM 2023 O O . PHE A 1 248 ? -21.632 -6.025 20.842 1.00 93.12 248 PHE A O 1
ATOM 2030 N N . ASN A 1 249 ? -19.504 -6.250 21.574 1.00 88.31 249 ASN A N 1
ATOM 2031 C CA . ASN A 1 249 ? -19.612 -7.594 22.168 1.00 88.31 249 ASN A CA 1
ATOM 2032 C C . ASN A 1 249 ? -19.337 -7.571 23.679 1.00 88.31 249 ASN A C 1
ATOM 2034 O O . ASN A 1 249 ? -20.017 -8.331 24.406 1.00 88.31 249 ASN A O 1
#

Sequence (249 aa):
MNFNKSLIKLQDAISSAVKNNISLNYRIDEEKAMYDYREKQRIYYINNLNSSLRLVKSCYMELTQLARHDIRNQPYINRIMELIPELEDKSLEKLGRTTNKIISITKQLNFPKKELEKAYAMPDGIPEEISGEIKADISELNRCFSNSCYRSSIIICGRIMETALHRKYYEVTNNDLLEKSPGIGLGNIIAKLKEKEIKLDPALTNQIHLINQVRVFSVHKKKEAFYPTRQQTEATILYTLDVLERLFN

pLDDT: mean 91.97, std 6.94, range [53.34, 98.31]

Foldseek 3Di:
DQQLVLLVQLLVLLVVCVVLVAFLPDDQDPVVLVPDVNSVVNVVSNVSNVVSLVSNVVCLVVQVVLCVVPVVCVVLSVVLVVLNVQCPDRDSVSVNVSSVVNNVSVVVRDDDPPPLPPQDDAAPQQDPVCCVVLRVLSVVLSVCLVVLVLLSNLLSLQVSLVSLLQVLCCVVPVDRPCVVPNPDGLVVSLVVCVVVVPDDDPVLNVLSVVSSVSNCLSPDDDPDRDRDDSVNSVVNSVSSNVSSNRSRD

Secondary structure (DSSP, 8-state):
-HHHHHHHHHHHHHHHHHHTT--TTPPP-HHHHTT-HHHHHHHHHHHHHHHHHHHHHHHGGGGHHHHHH-GGGHHHHHHHHHHTGGGG-S-HHHHHHHHHHHHHHHTT--PPP-----PPPPPTT--HHHHHHHHHHHHHHHHHHHTT-HHHHHHHHHHHHHHHHHHHHHHHH---HHHHSTT--HHHHHHHHHHTT----HHHHHHHHHHHHHHHHHHS--SS-----HHHHHHHHHHHHHHHHHHH-

Radius of gyration: 28.26 Å; chains: 1; bounding box: 59×45×72 Å